Protein AF-R8NBR0-F1 (afdb_monomer)

pLDDT: mean 91.72, std 7.37, range [53.34, 98.19]

Structure (mmCIF, N/CA/C/O backbone):
data_AF-R8NBR0-F1
#
_entry.id   AF-R8NBR0-F1
#
loop_
_atom_site.group_PDB
_atom_site.id
_atom_site.type_symbol
_atom_site.label_atom_id
_atom_site.label_alt_id
_atom_site.label_comp_id
_atom_site.label_asym_id
_atom_site.label_entity_id
_atom_site.label_seq_id
_atom_site.pdbx_PDB_ins_code
_atom_site.Cartn_x
_atom_site.Cartn_y
_atom_site.Cartn_z
_atom_site.occupancy
_atom_site.B_iso_or_equiv
_atom_site.auth_seq_id
_atom_site.auth_comp_id
_atom_site.auth_asym_id
_atom_site.auth_atom_id
_atom_site.pdbx_PDB_model_num
ATOM 1 N N . MET A 1 1 ? -19.656 -7.184 17.362 1.00 84.31 1 MET A N 1
ATOM 2 C CA . MET A 1 1 ? -18.699 -6.716 16.331 1.00 84.31 1 MET A CA 1
ATOM 3 C C . MET A 1 1 ? -17.379 -7.475 16.411 1.00 84.31 1 MET A C 1
ATOM 5 O O . MET A 1 1 ? -17.021 -8.097 15.421 1.00 84.31 1 MET A O 1
ATOM 9 N N . LEU A 1 2 ? -16.693 -7.466 17.564 1.00 84.19 2 LEU A N 1
ATOM 10 C CA . LEU A 1 2 ? -15.369 -8.089 17.714 1.00 84.19 2 LEU A CA 1
ATOM 11 C C . LEU A 1 2 ? -15.344 -9.602 17.467 1.00 84.19 2 LEU A C 1
ATOM 13 O O . LEU A 1 2 ? -14.398 -10.083 16.866 1.00 84.19 2 LEU A O 1
ATOM 17 N N . GLU A 1 3 ? -16.368 -10.349 17.875 1.00 84.88 3 GLU A N 1
ATOM 18 C CA . GLU A 1 3 ? -16.443 -11.788 17.566 1.00 84.88 3 GLU A CA 1
ATOM 19 C C . GLU A 1 3 ? -16.803 -12.021 16.094 1.00 84.88 3 GLU A C 1
ATOM 21 O O . GLU A 1 3 ? -16.180 -12.819 15.400 1.00 84.88 3 GLU A O 1
ATOM 26 N N . LYS A 1 4 ? -17.763 -11.238 15.580 1.00 91.81 4 LYS A N 1
ATOM 27 C CA . LYS A 1 4 ? -18.273 -11.355 14.207 1.00 91.81 4 LYS A CA 1
ATOM 28 C C . LYS A 1 4 ? -17.177 -11.174 13.150 1.00 91.81 4 LYS A C 1
ATOM 30 O O . LYS A 1 4 ? -17.267 -11.801 12.097 1.00 91.81 4 LYS A O 1
ATOM 35 N N . GLN A 1 5 ? -16.138 -10.374 13.408 1.00 93.44 5 GLN A N 1
ATOM 36 C CA . GLN A 1 5 ? -15.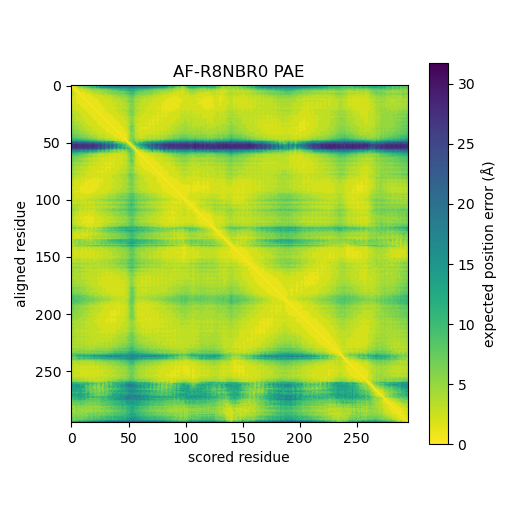026 -10.175 12.460 1.00 93.44 5 GLN A CA 1
ATOM 37 C C . GLN A 1 5 ? -14.254 -11.459 12.143 1.00 93.44 5 GLN A C 1
ATOM 39 O O . GLN A 1 5 ? -13.717 -11.572 11.049 1.00 93.44 5 GLN A O 1
ATOM 44 N N . ASN A 1 6 ? -14.257 -12.425 13.065 1.00 94.00 6 ASN A N 1
ATOM 45 C CA . ASN A 1 6 ? -13.559 -13.700 12.920 1.00 94.00 6 ASN A CA 1
ATOM 46 C C . ASN A 1 6 ? -14.493 -14.841 12.480 1.00 94.00 6 ASN A C 1
ATOM 48 O O . ASN A 1 6 ? -14.083 -15.997 12.484 1.00 94.00 6 ASN A O 1
ATOM 52 N N . SER A 1 7 ? -15.749 -14.540 12.129 1.00 95.25 7 SER A N 1
ATOM 53 C CA . SER A 1 7 ? -16.644 -15.538 11.532 1.00 95.25 7 SER A CA 1
ATOM 54 C C . SER A 1 7 ? -16.138 -15.968 10.155 1.00 95.25 7 SER A C 1
ATOM 56 O O . SER A 1 7 ? -15.556 -15.163 9.426 1.00 95.25 7 SER A O 1
ATOM 58 N N . GLU A 1 8 ? -16.399 -17.221 9.784 1.00 94.75 8 GLU A N 1
ATOM 59 C CA . GLU A 1 8 ? -15.950 -17.801 8.513 1.00 94.75 8 GLU A CA 1
ATOM 60 C C . GLU A 1 8 ? -16.384 -16.961 7.299 1.00 94.75 8 GLU A C 1
ATOM 62 O O . GLU A 1 8 ? -15.561 -16.673 6.430 1.00 94.75 8 GLU A O 1
ATOM 67 N N . GLU A 1 9 ? -17.630 -16.472 7.296 1.00 95.31 9 GLU A N 1
ATOM 68 C CA . GLU A 1 9 ? -18.168 -15.590 6.249 1.00 95.31 9 GLU A CA 1
ATOM 69 C C . GLU A 1 9 ? -17.332 -14.308 6.096 1.00 95.31 9 GLU A C 1
ATOM 71 O O . GLU A 1 9 ? -16.986 -13.892 4.990 1.00 95.31 9 GLU A O 1
ATOM 76 N N . ASN A 1 10 ? -16.954 -13.671 7.206 1.00 96.00 10 ASN A N 1
ATOM 77 C CA . ASN A 1 10 ? -16.183 -12.432 7.158 1.00 96.00 10 ASN A CA 1
ATOM 78 C C . ASN A 1 10 ? -14.711 -12.668 6.802 1.00 96.00 10 ASN A C 1
ATOM 80 O O . ASN A 1 10 ? -14.124 -11.859 6.081 1.00 96.00 10 ASN A O 1
ATOM 84 N N . ILE A 1 11 ? -14.126 -13.787 7.231 1.00 95.88 11 ILE A N 1
ATOM 85 C CA . ILE A 1 11 ? -12.783 -14.192 6.800 1.00 95.88 11 ILE A CA 1
ATOM 86 C C . ILE A 1 11 ? -12.772 -14.515 5.297 1.00 95.88 11 ILE A C 1
ATOM 88 O O . ILE A 1 11 ? -11.823 -14.160 4.597 1.00 95.88 11 ILE A O 1
ATOM 92 N N . GLU A 1 12 ? -13.833 -15.121 4.755 1.00 97.06 12 GLU A N 1
ATOM 93 C CA . GLU A 1 12 ? -14.010 -15.311 3.310 1.00 97.06 12 GLU A CA 1
ATOM 94 C C . GLU A 1 12 ? -14.011 -13.977 2.547 1.00 97.06 12 GLU A C 1
ATOM 96 O O . GLU A 1 12 ? -13.271 -13.825 1.570 1.00 97.06 12 GLU A O 1
ATOM 101 N N . LEU A 1 13 ? -14.751 -12.975 3.033 1.00 97.75 13 LEU A N 1
ATOM 102 C CA . LEU A 1 13 ? -14.741 -11.631 2.448 1.00 97.75 13 LEU A CA 1
ATOM 103 C C . LEU A 1 13 ? -13.340 -11.002 2.485 1.00 97.75 13 LEU A C 1
ATOM 105 O O . LEU A 1 13 ? -12.894 -10.426 1.491 1.00 97.75 13 LEU A O 1
ATOM 109 N N . LEU A 1 14 ? -12.607 -11.138 3.592 1.00 96.12 14 LEU A N 1
ATOM 110 C CA . LEU A 1 14 ? -11.251 -10.598 3.709 1.00 96.12 14 LEU A CA 1
ATOM 111 C C . LEU A 1 14 ? -10.257 -11.284 2.759 1.00 96.12 14 LEU A C 1
ATOM 113 O O . LEU A 1 14 ? -9.436 -10.596 2.141 1.00 96.12 14 LEU A O 1
ATOM 117 N N . ARG A 1 15 ? -10.355 -12.608 2.578 1.00 96.50 15 ARG A N 1
ATOM 118 C CA . ARG A 1 15 ? -9.563 -13.356 1.584 1.00 96.50 15 ARG A CA 1
ATOM 119 C C . ARG A 1 15 ? -9.843 -12.853 0.169 1.00 96.50 15 ARG A C 1
ATOM 121 O O . ARG A 1 15 ? -8.910 -12.485 -0.551 1.00 96.50 15 ARG A O 1
ATOM 128 N N . ALA A 1 16 ? -11.120 -12.750 -0.202 1.00 97.88 16 ALA A N 1
ATOM 129 C CA . ALA A 1 16 ? -11.551 -12.262 -1.511 1.00 97.88 16 ALA A CA 1
ATOM 130 C C . ALA A 1 16 ? -11.099 -10.810 -1.775 1.00 97.88 16 ALA A C 1
ATOM 132 O O . ALA A 1 16 ? -10.570 -10.494 -2.846 1.00 97.88 16 ALA A O 1
ATOM 133 N N . MET A 1 17 ? -11.223 -9.935 -0.771 1.00 95.94 17 MET A N 1
ATOM 134 C CA . MET A 1 17 ? -10.725 -8.557 -0.810 1.00 95.94 17 MET A CA 1
ATOM 135 C C . MET A 1 17 ? -9.211 -8.521 -1.057 1.00 95.94 17 MET A C 1
ATOM 137 O O . MET A 1 17 ? -8.740 -7.813 -1.954 1.00 95.94 17 MET A O 1
ATOM 141 N N . ARG A 1 18 ? -8.427 -9.276 -0.274 1.00 93.75 18 ARG A N 1
ATOM 142 C CA . ARG A 1 18 ? -6.964 -9.313 -0.408 1.00 93.75 18 ARG A CA 1
ATOM 143 C C . ARG A 1 18 ? -6.535 -9.858 -1.761 1.00 93.75 18 ARG A C 1
ATOM 145 O O . ARG A 1 18 ? -5.606 -9.307 -2.346 1.00 93.75 18 ARG A O 1
ATOM 152 N N . TYR A 1 19 ? -7.214 -10.876 -2.287 1.00 95.50 19 TYR A N 1
ATOM 153 C CA . TYR A 1 19 ? -6.963 -11.364 -3.640 1.00 95.50 19 TYR A CA 1
ATOM 154 C C . TYR A 1 19 ? -7.135 -10.253 -4.683 1.00 95.50 19 TYR A C 1
ATOM 156 O O . TYR A 1 19 ? -6.227 -10.031 -5.487 1.00 95.50 19 TYR A O 1
ATOM 164 N N . CYS A 1 20 ? -8.249 -9.514 -4.638 1.00 95.62 20 CYS A N 1
ATOM 165 C CA . CYS A 1 20 ? -8.521 -8.433 -5.588 1.00 95.62 20 CYS A CA 1
ATOM 166 C C . CYS A 1 20 ? -7.438 -7.344 -5.540 1.00 95.62 20 CYS A C 1
ATOM 168 O O . CYS A 1 20 ? -6.875 -6.990 -6.577 1.00 95.62 20 CYS A O 1
ATOM 170 N N . TYR A 1 21 ? -7.067 -6.877 -4.342 1.00 93.12 21 TYR A N 1
ATOM 171 C CA . TYR A 1 21 ? -5.989 -5.894 -4.191 1.00 93.12 21 TYR A CA 1
ATOM 172 C C . TYR A 1 21 ? -4.603 -6.447 -4.564 1.00 93.12 21 TYR A C 1
ATOM 174 O O . TYR A 1 21 ? -3.748 -5.709 -5.050 1.00 93.12 21 TYR A O 1
ATOM 182 N N . ASN A 1 22 ? -4.339 -7.739 -4.361 1.00 91.44 22 ASN A N 1
ATOM 183 C CA . ASN A 1 22 ? -3.086 -8.358 -4.798 1.00 91.44 22 ASN A CA 1
ATOM 184 C C . ASN A 1 22 ? -3.013 -8.456 -6.323 1.00 91.44 22 ASN A C 1
ATOM 186 O O . ASN A 1 22 ? -1.965 -8.180 -6.903 1.00 91.44 22 ASN A O 1
ATOM 190 N N . LYS A 1 23 ? -4.126 -8.782 -6.988 1.00 94.19 23 LYS A N 1
ATOM 191 C CA . LYS A 1 23 ? -4.206 -8.779 -8.451 1.00 94.19 23 LYS A CA 1
ATOM 192 C C . LYS A 1 23 ? -3.991 -7.389 -9.032 1.00 94.19 23 LYS A C 1
ATOM 194 O O . LYS A 1 23 ? -3.178 -7.259 -9.943 1.00 94.19 23 LYS A O 1
ATOM 199 N N . SER A 1 24 ? -4.627 -6.357 -8.483 1.00 93.62 24 SER A N 1
ATOM 200 C CA . SER A 1 24 ? -4.390 -4.985 -8.940 1.00 93.62 24 SER A CA 1
ATOM 201 C C . SER A 1 24 ? -2.932 -4.553 -8.724 1.00 93.62 24 SER A C 1
ATOM 203 O O . SER A 1 24 ? -2.337 -3.979 -9.633 1.00 93.62 24 SER A O 1
ATOM 205 N N . LYS A 1 25 ? -2.299 -4.924 -7.598 1.00 92.12 25 LYS A N 1
ATOM 206 C CA . LYS A 1 25 ? -0.856 -4.696 -7.363 1.00 92.12 25 LYS A CA 1
ATOM 207 C C . LYS A 1 25 ? 0.053 -5.355 -8.403 1.00 92.12 25 LYS A C 1
ATOM 209 O O . LYS A 1 25 ? 1.093 -4.786 -8.712 1.00 92.12 25 LYS A O 1
ATOM 214 N N . ILE A 1 26 ? -0.312 -6.518 -8.951 1.00 92.50 26 ILE A N 1
ATOM 215 C CA . ILE A 1 26 ? 0.468 -7.168 -10.018 1.00 92.50 26 ILE A CA 1
ATOM 216 C C . ILE A 1 26 ? 0.417 -6.337 -11.304 1.00 92.50 26 ILE A C 1
ATOM 218 O O . ILE A 1 26 ? 1.466 -6.061 -11.879 1.00 92.50 26 ILE A O 1
ATOM 222 N N . PHE A 1 27 ? -0.772 -5.902 -11.736 1.00 93.38 27 PHE A N 1
ATOM 223 C CA . PHE A 1 27 ? -0.907 -5.030 -12.912 1.00 93.38 27 PHE A CA 1
ATOM 224 C C . PHE A 1 27 ? -0.136 -3.720 -12.727 1.00 93.38 27 PHE A C 1
ATOM 226 O O . PHE A 1 27 ? 0.641 -3.338 -13.601 1.00 93.38 27 PHE A O 1
ATOM 233 N N . TYR A 1 28 ? -0.262 -3.114 -11.545 1.00 93.06 28 TYR A N 1
ATOM 234 C CA . TYR A 1 28 ? 0.501 -1.936 -11.154 1.00 93.06 28 TYR A CA 1
ATOM 235 C C . TYR A 1 28 ? 2.012 -2.161 -11.235 1.00 93.06 28 TYR A C 1
ATOM 237 O O . TYR A 1 28 ? 2.725 -1.350 -11.822 1.00 93.06 28 TYR A O 1
ATOM 245 N N . ALA A 1 29 ? 2.510 -3.270 -10.681 1.00 92.38 29 ALA A N 1
ATOM 246 C CA . ALA A 1 29 ? 3.930 -3.593 -10.712 1.00 92.38 29 ALA A CA 1
ATOM 247 C C . ALA A 1 29 ? 4.430 -3.737 -12.155 1.00 92.38 29 ALA A C 1
ATOM 249 O O . ALA A 1 29 ? 5.417 -3.106 -12.510 1.00 92.38 29 ALA A O 1
ATOM 250 N N . VAL A 1 30 ? 3.710 -4.477 -13.007 1.00 93.44 30 VAL A N 1
ATOM 251 C CA . VAL A 1 30 ? 4.043 -4.619 -14.435 1.00 93.44 30 VAL A CA 1
ATOM 252 C C . VAL A 1 30 ? 4.077 -3.256 -15.128 1.00 93.44 30 VAL A C 1
ATOM 254 O O . VAL A 1 30 ? 5.052 -2.940 -15.813 1.00 93.44 30 VAL A O 1
ATOM 257 N N . ARG A 1 31 ? 3.046 -2.427 -14.917 1.00 94.81 31 ARG A N 1
ATOM 258 C CA . ARG A 1 31 ? 2.947 -1.099 -15.528 1.00 94.81 31 ARG A CA 1
ATOM 259 C C . ARG A 1 31 ? 4.127 -0.212 -15.133 1.00 94.81 31 ARG A C 1
ATOM 261 O O . ARG A 1 31 ? 4.792 0.352 -15.998 1.00 94.81 31 ARG A O 1
ATOM 268 N N . ILE A 1 32 ? 4.410 -0.108 -13.837 1.00 94.00 32 ILE A N 1
ATOM 269 C CA . ILE A 1 32 ? 5.487 0.743 -13.327 1.00 94.00 32 ILE A CA 1
ATOM 270 C C . ILE A 1 32 ? 6.866 0.204 -13.715 1.00 94.00 32 ILE A C 1
ATOM 272 O O . ILE A 1 32 ? 7.722 0.991 -14.117 1.00 94.00 32 ILE A O 1
ATOM 276 N N . SER A 1 33 ? 7.087 -1.112 -13.665 1.00 94.56 33 SER A N 1
ATOM 277 C CA . SER A 1 33 ? 8.357 -1.719 -14.075 1.00 94.56 33 SER A CA 1
ATOM 278 C C . SER A 1 33 ? 8.694 -1.390 -15.527 1.00 94.56 33 SER A C 1
ATOM 280 O O . SER A 1 33 ? 9.800 -0.933 -15.798 1.00 94.56 33 SER A O 1
ATOM 282 N N . ILE A 1 34 ? 7.749 -1.536 -16.458 1.00 96.00 34 ILE A N 1
ATOM 283 C CA . ILE A 1 34 ? 8.003 -1.220 -17.870 1.00 96.00 34 ILE A CA 1
ATOM 284 C C . ILE A 1 34 ? 8.186 0.296 -18.072 1.00 96.00 34 ILE A C 1
ATOM 286 O O . ILE A 1 34 ? 9.114 0.700 -18.774 1.00 96.00 34 ILE A O 1
ATOM 290 N N . SER A 1 35 ? 7.395 1.142 -17.394 1.00 95.50 35 SER A N 1
ATOM 291 C CA . SER A 1 35 ? 7.574 2.607 -17.426 1.00 95.50 35 SER A CA 1
ATOM 292 C C . SER A 1 35 ? 8.955 3.064 -16.937 1.00 95.50 35 SER A C 1
ATOM 294 O O . SER A 1 35 ? 9.425 4.113 -17.368 1.00 95.50 35 SER A O 1
ATOM 296 N N . ILE A 1 36 ? 9.602 2.308 -16.044 1.00 95.50 36 ILE A N 1
ATOM 297 C CA . ILE A 1 36 ? 10.962 2.582 -15.557 1.00 95.50 36 ILE A CA 1
ATOM 298 C C . ILE A 1 36 ? 12.022 2.008 -16.509 1.00 95.50 36 ILE A C 1
ATOM 300 O O . ILE A 1 36 ? 13.035 2.656 -16.763 1.00 95.50 36 ILE A O 1
ATOM 304 N N . LEU A 1 37 ? 11.798 0.812 -17.061 1.00 96.06 37 LEU A N 1
ATOM 305 C CA . LEU A 1 37 ? 12.762 0.151 -17.945 1.00 96.06 37 LEU A CA 1
ATOM 306 C C . LEU A 1 37 ? 12.983 0.913 -19.257 1.00 96.06 37 LEU A C 1
ATOM 308 O O . LEU A 1 37 ? 14.122 1.006 -19.705 1.00 96.06 37 LEU A O 1
ATOM 312 N N . ILE A 1 38 ? 11.935 1.490 -19.853 1.00 95.06 38 ILE A N 1
ATOM 313 C CA . ILE A 1 38 ? 12.033 2.234 -21.124 1.00 95.06 38 ILE A CA 1
ATOM 314 C C . ILE A 1 38 ? 13.085 3.360 -21.071 1.00 95.06 38 ILE A C 1
ATOM 316 O O . ILE A 1 38 ? 14.006 3.339 -21.893 1.00 95.06 38 ILE A O 1
ATOM 320 N N . PRO A 1 39 ? 13.018 4.328 -20.133 1.00 94.50 39 PRO A N 1
ATOM 321 C CA . PRO A 1 39 ? 14.013 5.392 -20.077 1.00 94.50 39 PRO A CA 1
ATOM 322 C C . PRO A 1 39 ? 15.399 4.901 -19.647 1.00 94.50 39 PRO A C 1
ATOM 324 O O . PRO A 1 39 ? 16.392 5.436 -20.135 1.00 94.50 39 PRO A O 1
ATOM 327 N N . ILE A 1 40 ? 15.496 3.869 -18.797 1.00 94.38 40 ILE A N 1
ATOM 328 C CA . ILE A 1 40 ? 16.792 3.262 -18.446 1.00 94.38 40 ILE A CA 1
ATOM 329 C C . ILE A 1 40 ? 17.470 2.708 -19.701 1.00 94.38 40 ILE A C 1
ATOM 331 O O . ILE A 1 40 ? 18.611 3.065 -19.980 1.00 94.38 40 ILE A O 1
ATOM 335 N N . LEU A 1 41 ? 16.759 1.902 -20.496 1.00 93.62 41 LEU A N 1
ATOM 336 C CA . LEU A 1 41 ? 17.285 1.339 -21.741 1.00 93.62 41 LEU A CA 1
ATOM 337 C C . LEU A 1 41 ? 17.662 2.435 -22.745 1.00 93.62 41 LEU A C 1
ATOM 339 O O . LEU A 1 41 ? 18.721 2.347 -23.365 1.00 93.62 41 LEU A O 1
ATOM 343 N N . SER A 1 42 ? 16.847 3.490 -22.853 1.00 92.44 42 SER A N 1
ATOM 344 C CA . SER A 1 42 ? 17.139 4.643 -23.711 1.00 92.44 42 SER A CA 1
ATOM 345 C C . SER A 1 42 ? 18.463 5.324 -23.333 1.00 92.44 42 SER A C 1
ATOM 347 O O . SER A 1 42 ? 19.321 5.545 -24.192 1.00 92.44 42 SER A O 1
ATOM 349 N N . ILE A 1 43 ? 18.678 5.595 -22.038 1.00 91.62 43 ILE A N 1
ATOM 350 C CA . ILE A 1 43 ? 19.917 6.202 -21.524 1.00 91.62 43 ILE A CA 1
ATOM 351 C C . ILE A 1 43 ? 21.112 5.254 -21.706 1.00 91.62 43 ILE A C 1
ATOM 353 O O . ILE A 1 43 ? 22.171 5.684 -22.168 1.00 91.62 43 ILE A O 1
ATOM 357 N N . SER A 1 44 ? 20.958 3.967 -21.383 1.00 90.94 44 SER A N 1
ATOM 358 C CA . SER A 1 44 ? 22.026 2.968 -21.515 1.00 90.94 44 SER A CA 1
ATOM 359 C C . SER A 1 44 ? 22.496 2.811 -22.962 1.00 90.94 44 SER A C 1
ATOM 361 O O . SER A 1 44 ? 23.700 2.795 -23.215 1.00 90.94 44 SER A O 1
ATOM 363 N N . ILE A 1 45 ? 21.571 2.750 -23.924 1.00 89.00 45 ILE A N 1
ATOM 364 C CA . ILE A 1 45 ? 21.907 2.625 -25.350 1.00 89.00 45 ILE A CA 1
ATOM 365 C C . ILE A 1 45 ? 22.544 3.907 -25.883 1.00 89.00 45 ILE A C 1
ATOM 367 O O . ILE A 1 45 ? 23.493 3.833 -26.664 1.00 89.00 45 ILE A O 1
ATOM 371 N N . TYR A 1 46 ? 22.087 5.080 -25.432 1.00 86.88 46 TYR A N 1
ATOM 372 C CA . TYR A 1 46 ? 22.759 6.336 -25.762 1.00 86.88 46 TYR A CA 1
ATOM 373 C C . TYR A 1 46 ? 24.227 6.332 -25.310 1.00 86.88 46 TYR A C 1
ATOM 375 O O . TYR A 1 46 ? 25.108 6.694 -26.090 1.00 86.88 46 TYR A O 1
ATOM 383 N N . LEU A 1 47 ? 24.500 5.897 -24.076 1.00 87.44 47 LEU A N 1
ATOM 384 C CA . LEU A 1 47 ? 25.862 5.825 -23.545 1.00 87.44 47 LEU A CA 1
ATOM 385 C C . LEU A 1 47 ? 26.735 4.832 -24.314 1.00 87.44 47 LEU A C 1
ATOM 387 O O . LEU A 1 47 ? 27.879 5.155 -24.628 1.00 87.44 47 LEU A O 1
ATOM 391 N N . PHE A 1 48 ? 26.192 3.662 -24.657 1.00 86.81 48 PHE A N 1
ATOM 392 C CA . PHE A 1 48 ? 26.913 2.637 -25.413 1.00 86.81 48 PHE A CA 1
ATOM 393 C C . PHE A 1 48 ? 27.278 3.105 -26.832 1.00 86.81 48 PHE A C 1
ATOM 395 O O . PHE A 1 48 ? 28.397 2.893 -27.294 1.00 86.81 48 PHE A O 1
ATOM 402 N N . ASN A 1 49 ? 26.369 3.814 -27.506 1.00 84.12 49 ASN A N 1
ATOM 403 C CA . ASN A 1 49 ? 26.576 4.261 -28.885 1.00 84.12 49 ASN A CA 1
ATOM 404 C C . ASN A 1 49 ? 27.384 5.560 -29.012 1.00 84.12 49 ASN A C 1
ATOM 406 O O . ASN A 1 49 ? 27.744 5.923 -30.128 1.00 84.12 49 ASN A O 1
ATOM 410 N N . ARG A 1 50 ? 27.696 6.265 -27.915 1.00 76.69 50 ARG A N 1
ATOM 411 C CA . ARG A 1 50 ? 28.392 7.567 -27.961 1.00 76.69 50 ARG A CA 1
ATOM 412 C C . ARG A 1 50 ? 29.754 7.509 -28.671 1.00 76.69 50 ARG A C 1
ATOM 414 O O . ARG A 1 50 ? 30.175 8.509 -29.240 1.00 76.69 50 ARG A O 1
ATOM 421 N N . GLY A 1 51 ? 30.433 6.359 -28.641 1.00 68.06 51 GLY A N 1
ATOM 422 C CA . GLY A 1 51 ? 31.714 6.139 -29.327 1.00 68.06 51 GLY A CA 1
ATOM 423 C C . GLY A 1 51 ? 31.600 5.611 -30.762 1.00 68.06 51 GLY A C 1
ATOM 424 O O . GLY A 1 51 ? 32.611 5.508 -31.450 1.00 68.06 51 GLY A O 1
ATOM 425 N N . SER A 1 52 ? 30.397 5.262 -31.223 1.00 67.44 52 SER A N 1
ATOM 426 C CA . SER A 1 52 ? 30.176 4.770 -32.584 1.00 67.44 52 SER A CA 1
ATOM 427 C C . SER A 1 52 ? 29.881 5.947 -33.512 1.00 67.44 52 SER A C 1
ATOM 429 O O . SER A 1 52 ? 28.945 6.704 -33.283 1.00 67.44 52 SER A O 1
ATOM 431 N N . THR A 1 53 ? 30.651 6.089 -34.590 1.00 53.34 53 THR A N 1
ATOM 432 C CA . THR A 1 53 ? 30.537 7.173 -35.590 1.00 53.34 53 THR A CA 1
ATOM 433 C C . THR A 1 53 ? 29.234 7.155 -36.402 1.00 53.34 53 THR A C 1
ATOM 435 O O . THR A 1 53 ? 29.004 8.039 -37.225 1.00 53.34 53 THR A O 1
ATOM 438 N N . GLY A 1 54 ? 28.361 6.172 -36.175 1.00 54.50 54 GLY A N 1
ATOM 439 C CA . GLY A 1 54 ? 27.037 6.112 -36.779 1.00 54.50 54 GLY A CA 1
ATOM 440 C C . GLY A 1 54 ? 26.034 6.995 -36.040 1.00 54.50 54 GLY A C 1
ATOM 441 O O . GLY A 1 54 ? 25.838 6.859 -34.832 1.00 54.50 54 GLY A O 1
ATOM 442 N N . THR A 1 55 ? 25.328 7.847 -36.784 1.00 55.19 55 THR A N 1
ATOM 443 C CA . THR A 1 55 ? 24.105 8.544 -36.362 1.00 55.19 55 THR A CA 1
ATOM 444 C C . THR A 1 55 ? 23.001 7.530 -36.053 1.00 55.19 55 THR A C 1
ATOM 446 O O . THR A 1 55 ? 22.080 7.294 -36.832 1.00 55.19 55 THR A O 1
ATOM 449 N N . SER A 1 56 ? 23.101 6.860 -34.906 1.00 62.12 56 SER A N 1
ATOM 450 C CA . SER A 1 56 ? 22.096 5.883 -34.507 1.00 62.12 56 SER A CA 1
ATOM 451 C C . SER A 1 56 ? 20.800 6.613 -34.128 1.00 62.12 56 SER A C 1
ATOM 453 O O . SER A 1 56 ? 20.718 7.301 -33.111 1.00 62.12 56 SER A O 1
ATOM 455 N N . ASN A 1 57 ? 19.756 6.445 -34.945 1.00 75.44 57 ASN A N 1
ATOM 456 C CA . ASN A 1 57 ? 18.394 6.943 -34.693 1.00 75.44 57 ASN A CA 1
ATOM 457 C C . ASN A 1 57 ? 17.692 6.218 -33.517 1.00 75.44 57 ASN A C 1
ATOM 459 O O . ASN A 1 57 ? 16.468 6.247 -33.398 1.00 75.44 57 ASN A O 1
ATOM 463 N N . THR A 1 58 ? 18.438 5.549 -32.633 1.00 79.56 58 THR A N 1
ATOM 464 C CA . THR A 1 58 ? 17.909 4.737 -31.524 1.00 79.56 58 THR A CA 1
ATOM 465 C C . THR A 1 58 ? 17.085 5.565 -30.543 1.00 79.56 58 THR A C 1
ATOM 467 O O . THR A 1 58 ? 16.039 5.109 -30.091 1.00 79.56 58 THR A O 1
ATOM 470 N N . GLY A 1 59 ? 17.490 6.811 -30.278 1.00 78.38 59 GLY A N 1
ATOM 471 C CA . GLY A 1 59 ? 16.735 7.729 -29.419 1.00 78.38 59 GLY A CA 1
ATOM 472 C C . GLY A 1 59 ? 15.305 7.987 -29.903 1.00 78.38 59 GLY A C 1
ATOM 473 O O . GLY A 1 59 ? 14.380 8.063 -29.096 1.00 78.38 59 GLY A O 1
ATOM 474 N N . VAL A 1 60 ? 15.106 8.060 -31.224 1.00 86.44 60 VAL A N 1
ATOM 475 C CA . VAL A 1 60 ? 13.776 8.255 -31.820 1.00 86.44 60 VAL A CA 1
ATOM 476 C C . VAL A 1 60 ? 12.900 7.028 -31.568 1.00 86.44 60 VAL A C 1
ATOM 478 O O . VAL A 1 60 ? 11.749 7.172 -31.161 1.00 86.44 60 VAL A O 1
ATOM 481 N N . TRP A 1 61 ? 13.451 5.819 -31.713 1.00 90.88 61 TRP A N 1
ATOM 482 C CA . TRP A 1 61 ? 12.721 4.583 -31.423 1.00 90.88 61 TRP A CA 1
ATOM 483 C C . TRP A 1 61 ? 12.271 4.498 -29.960 1.00 90.88 61 TRP A C 1
ATOM 485 O O . TRP A 1 61 ? 11.118 4.154 -29.712 1.00 90.88 61 TRP A O 1
ATOM 495 N N . PHE A 1 62 ? 13.111 4.881 -28.992 1.00 91.50 62 PHE A N 1
ATOM 496 C CA . PHE A 1 62 ? 12.704 4.912 -27.579 1.00 91.50 62 PHE A CA 1
ATOM 497 C C . PHE A 1 62 ? 11.643 5.971 -27.277 1.00 91.50 62 PHE A C 1
ATOM 499 O O . PHE A 1 62 ? 10.752 5.710 -26.471 1.00 91.50 62 PHE A O 1
ATOM 506 N N . SER A 1 63 ? 11.680 7.129 -27.944 1.00 90.94 63 SER A N 1
ATOM 507 C CA . SER A 1 63 ? 10.595 8.119 -27.865 1.00 90.94 63 SER A CA 1
ATOM 508 C C . SER A 1 63 ? 9.267 7.550 -28.365 1.00 90.94 63 SER A C 1
ATOM 510 O O . SER A 1 63 ? 8.235 7.724 -27.714 1.00 90.94 63 SER A O 1
ATOM 512 N N . VAL A 1 64 ? 9.281 6.847 -29.503 1.00 93.81 64 VAL A N 1
ATOM 513 C CA . VAL A 1 64 ? 8.088 6.202 -30.073 1.00 93.81 64 VAL A CA 1
ATOM 514 C C . VAL A 1 64 ? 7.574 5.107 -29.137 1.00 93.81 64 VAL A C 1
ATOM 516 O O . VAL A 1 64 ? 6.393 5.106 -28.794 1.00 93.81 64 VAL A O 1
ATOM 519 N N . ILE A 1 65 ? 8.459 4.231 -28.650 1.00 94.44 65 ILE A N 1
ATOM 520 C CA . ILE A 1 65 ? 8.118 3.170 -27.690 1.00 94.44 65 ILE A CA 1
ATOM 521 C C . ILE A 1 65 ? 7.537 3.769 -26.406 1.00 94.44 65 ILE A C 1
ATOM 523 O O . ILE A 1 65 ? 6.494 3.311 -25.954 1.00 94.44 65 ILE A O 1
ATOM 527 N N . GLY A 1 66 ? 8.157 4.807 -25.840 1.00 93.31 66 GLY A N 1
ATOM 528 C CA . GLY A 1 66 ? 7.667 5.486 -24.638 1.00 93.31 66 GLY A CA 1
ATOM 529 C C . GLY A 1 66 ? 6.296 6.135 -24.836 1.00 93.31 66 GLY A C 1
ATOM 530 O O . GLY A 1 66 ? 5.433 6.040 -23.962 1.00 93.31 66 GLY A O 1
ATOM 531 N N . SER A 1 67 ? 6.060 6.725 -26.010 1.00 92.19 67 SER A N 1
ATOM 532 C CA . SER A 1 67 ? 4.778 7.347 -26.368 1.00 92.19 67 SER A CA 1
ATOM 533 C C . SER A 1 67 ? 3.663 6.310 -26.540 1.00 92.19 67 SER A C 1
ATOM 535 O O . SER A 1 67 ? 2.572 6.479 -25.998 1.00 92.19 67 SER A O 1
ATOM 537 N N . ILE A 1 68 ? 3.938 5.200 -27.235 1.00 95.31 68 ILE A N 1
ATOM 538 C CA . ILE A 1 68 ? 3.005 4.069 -27.363 1.00 95.31 68 ILE A CA 1
ATOM 539 C C . ILE A 1 68 ? 2.751 3.442 -25.989 1.00 95.31 68 ILE A C 1
ATOM 541 O O . ILE A 1 68 ? 1.608 3.160 -25.626 1.00 95.31 68 ILE A O 1
ATOM 545 N N . TRP A 1 69 ? 3.808 3.265 -25.194 1.00 96.06 69 TRP A N 1
ATOM 546 C CA . TRP A 1 69 ? 3.711 2.716 -23.851 1.00 96.06 69 TRP A CA 1
ATOM 547 C C . TRP A 1 69 ? 2.828 3.567 -22.943 1.00 96.06 69 TRP A C 1
ATOM 549 O O . TRP A 1 69 ? 2.058 3.007 -22.175 1.00 96.06 69 TRP A O 1
ATOM 559 N N . LEU A 1 70 ? 2.864 4.898 -23.053 1.00 93.31 70 LEU A N 1
ATOM 560 C CA . LEU A 1 70 ? 1.975 5.776 -22.289 1.00 93.31 70 LEU A CA 1
ATOM 561 C C . LEU A 1 70 ? 0.490 5.441 -22.528 1.00 93.31 70 LEU A C 1
ATOM 563 O O . LEU A 1 70 ? -0.284 5.404 -21.570 1.00 93.31 70 LEU A O 1
ATOM 567 N N . LEU A 1 71 ? 0.101 5.125 -23.770 1.00 94.19 71 LEU A N 1
ATOM 568 C CA . LEU A 1 71 ? -1.265 4.701 -24.111 1.00 94.19 71 LEU A CA 1
ATOM 569 C C . LEU A 1 71 ? -1.593 3.303 -23.564 1.00 94.19 71 LEU A C 1
ATOM 571 O O . LEU A 1 71 ? -2.678 3.086 -23.024 1.00 94.19 71 LEU A O 1
ATOM 575 N N . ILE A 1 72 ? -0.650 2.361 -23.656 1.00 95.94 72 ILE A N 1
ATOM 576 C CA . ILE A 1 72 ? -0.811 1.003 -23.110 1.00 95.94 72 ILE A CA 1
ATOM 577 C C . ILE A 1 72 ? -0.928 1.046 -21.581 1.00 95.94 72 ILE A C 1
ATOM 579 O O . ILE A 1 72 ? -1.821 0.424 -21.007 1.00 95.94 72 ILE A O 1
ATOM 583 N N . ALA A 1 73 ? -0.067 1.818 -20.919 1.00 94.56 73 ALA A N 1
ATOM 584 C CA . ALA A 1 73 ? -0.052 2.010 -19.476 1.00 94.56 73 ALA A CA 1
ATOM 585 C C . ALA A 1 73 ? -1.394 2.556 -18.974 1.00 94.56 73 ALA A C 1
ATOM 587 O O . ALA A 1 73 ? -1.914 2.053 -17.981 1.00 94.56 73 ALA A O 1
ATOM 588 N N . TYR A 1 74 ? -1.996 3.508 -19.694 1.00 92.88 74 TYR A N 1
ATOM 589 C CA . TYR A 1 74 ? -3.339 4.005 -19.389 1.00 92.88 74 TYR A CA 1
ATOM 590 C C . TYR A 1 74 ? -4.411 2.902 -19.460 1.00 92.88 74 TYR A C 1
ATOM 592 O O . TYR A 1 74 ? -5.328 2.856 -18.639 1.00 92.88 74 TYR A O 1
ATOM 600 N N . GLN A 1 75 ? -4.296 1.967 -20.404 1.00 93.94 75 GLN A N 1
ATOM 601 C CA . GLN A 1 75 ? -5.241 0.859 -20.520 1.00 93.94 75 GLN A CA 1
ATOM 602 C C . GLN A 1 75 ? -5.043 -0.202 -19.420 1.00 93.94 75 GLN A C 1
ATOM 604 O O . GLN A 1 75 ? -6.026 -0.746 -18.914 1.00 93.94 75 GLN A O 1
ATOM 609 N N . ILE A 1 76 ? -3.798 -0.453 -18.996 1.00 94.31 76 ILE A N 1
ATOM 610 C CA . ILE A 1 76 ? -3.492 -1.315 -17.840 1.00 94.31 76 ILE A CA 1
ATOM 611 C C . ILE A 1 76 ? -4.026 -0.687 -16.543 1.00 94.31 76 ILE A C 1
ATOM 613 O O . ILE A 1 76 ? -4.625 -1.390 -15.731 1.00 94.31 76 ILE A O 1
ATOM 617 N N . GLU A 1 77 ? -3.911 0.634 -16.380 1.00 92.56 77 GLU A N 1
ATOM 618 C CA . GLU A 1 77 ? -4.462 1.366 -15.230 1.00 92.56 77 GLU A CA 1
ATOM 619 C C . GLU A 1 77 ? -5.987 1.168 -15.093 1.00 92.56 77 GLU A C 1
ATOM 621 O O . GLU A 1 77 ? -6.506 1.032 -13.985 1.00 92.56 77 GLU A O 1
ATOM 626 N N . LYS A 1 78 ? -6.727 1.039 -16.204 1.00 92.19 78 LYS A N 1
ATOM 627 C CA . LYS A 1 78 ? -8.160 0.685 -16.158 1.00 92.19 78 LYS A CA 1
ATOM 628 C C . LYS A 1 78 ? -8.406 -0.727 -15.620 1.00 92.19 78 LYS A C 1
ATOM 630 O O . LYS A 1 78 ? -9.349 -0.932 -14.856 1.00 92.19 78 LYS A O 1
ATOM 635 N N . LEU A 1 79 ? -7.568 -1.696 -15.996 1.00 93.06 79 LEU A N 1
ATOM 636 C CA . LEU A 1 79 ? -7.651 -3.064 -15.473 1.00 93.06 79 LEU A CA 1
ATOM 637 C C . LEU A 1 79 ? -7.323 -3.106 -13.973 1.00 93.06 79 LEU A C 1
ATOM 639 O O . LEU A 1 79 ? -8.005 -3.804 -13.221 1.00 93.06 79 LEU A O 1
ATOM 643 N N . GLU A 1 80 ? -6.336 -2.319 -13.528 1.00 94.06 80 GLU A N 1
ATOM 644 C CA . GLU A 1 80 ? -6.043 -2.108 -12.102 1.00 94.06 80 GLU A CA 1
ATOM 645 C C . GLU A 1 80 ? -7.286 -1.598 -11.364 1.00 94.06 80 GLU A C 1
ATOM 647 O O . GLU A 1 80 ? -7.688 -2.184 -10.354 1.00 94.06 80 GLU A O 1
ATOM 652 N N . GLY A 1 81 ? -7.920 -0.553 -11.908 1.00 93.31 81 GLY A N 1
ATOM 653 C CA . GLY A 1 81 ? -9.128 0.063 -11.361 1.00 93.31 81 GLY A CA 1
ATOM 654 C C . GLY A 1 81 ? -10.287 -0.921 -11.195 1.00 93.31 81 GLY A C 1
ATOM 655 O O . GLY A 1 81 ? -10.941 -0.919 -10.154 1.00 93.31 81 GLY A O 1
ATOM 656 N N . GLY A 1 82 ? -10.493 -1.828 -12.154 1.00 94.62 82 GLY A N 1
ATOM 657 C CA . GLY A 1 82 ? -11.543 -2.848 -12.066 1.00 94.62 82 GLY A CA 1
ATOM 658 C C . GLY A 1 82 ? -11.362 -3.813 -10.886 1.00 94.62 82 GLY A C 1
ATOM 659 O O . GLY A 1 82 ? -12.324 -4.143 -10.191 1.00 94.62 82 GLY A O 1
ATOM 660 N N . TYR A 1 83 ? -10.128 -4.245 -10.604 1.00 95.69 83 TYR A N 1
ATOM 661 C CA . TYR A 1 83 ? -9.842 -5.076 -9.426 1.00 95.69 83 TYR A CA 1
ATOM 662 C C . TYR A 1 83 ? -9.892 -4.278 -8.117 1.00 95.69 83 TYR A C 1
ATOM 664 O O . TYR A 1 83 ? -10.339 -4.815 -7.101 1.00 95.69 83 TYR A O 1
ATOM 672 N N . ILE A 1 84 ? -9.480 -3.005 -8.133 1.00 95.62 84 ILE A N 1
ATOM 673 C CA . ILE A 1 84 ? -9.633 -2.099 -6.985 1.00 95.62 84 ILE A CA 1
ATOM 674 C C . ILE A 1 84 ? -11.112 -1.941 -6.625 1.00 95.62 84 ILE A C 1
ATOM 676 O O . ILE A 1 84 ? -11.462 -2.078 -5.456 1.00 95.62 84 ILE A O 1
ATOM 680 N N . GLU A 1 85 ? -11.987 -1.720 -7.607 1.00 96.06 85 GLU A N 1
ATOM 681 C CA . GLU A 1 85 ? -13.427 -1.574 -7.380 1.00 96.06 85 GLU A CA 1
ATOM 682 C C . GLU A 1 85 ? -14.041 -2.845 -6.775 1.00 96.06 85 GLU A C 1
ATOM 684 O O . GLU A 1 85 ? -14.776 -2.767 -5.788 1.00 96.06 85 GLU A O 1
ATOM 689 N N . LYS A 1 86 ? -13.698 -4.029 -7.304 1.00 97.00 86 LYS A N 1
ATOM 690 C CA . LYS A 1 86 ? -14.136 -5.312 -6.726 1.00 97.00 86 LYS A CA 1
ATOM 691 C C . LYS A 1 86 ? -13.679 -5.456 -5.273 1.00 97.00 86 LYS A C 1
ATOM 693 O O . LYS A 1 86 ? -14.498 -5.748 -4.402 1.00 97.00 86 LYS A O 1
ATOM 698 N N . GLY A 1 87 ? -12.400 -5.185 -4.999 1.00 96.69 87 GLY A N 1
ATOM 699 C CA . GLY A 1 87 ? -11.846 -5.201 -3.643 1.00 96.69 87 GLY A CA 1
ATOM 700 C C . GLY A 1 87 ? -12.562 -4.226 -2.705 1.00 96.69 87 GLY A C 1
ATOM 701 O O . GLY A 1 87 ? -12.927 -4.603 -1.593 1.00 96.69 87 GLY A O 1
ATOM 702 N N . ALA A 1 88 ? -12.846 -3.010 -3.175 1.00 96.75 88 ALA A N 1
ATOM 703 C CA . ALA A 1 88 ? -13.566 -1.982 -2.432 1.00 96.75 88 ALA A CA 1
ATOM 704 C C . ALA A 1 88 ? -14.993 -2.413 -2.064 1.00 96.75 88 ALA A C 1
ATOM 706 O O . ALA A 1 88 ? -15.413 -2.201 -0.928 1.00 96.75 88 ALA A O 1
ATOM 707 N N . LYS A 1 89 ? -15.732 -3.038 -2.991 1.00 97.94 89 LYS A N 1
ATOM 708 C CA . LYS A 1 89 ? -17.100 -3.535 -2.749 1.00 97.94 89 LYS A CA 1
ATOM 709 C C . LYS A 1 89 ? -17.134 -4.714 -1.780 1.00 97.94 89 LYS A C 1
ATOM 711 O O . LYS A 1 89 ? -18.009 -4.773 -0.921 1.00 97.94 89 LYS A O 1
ATOM 716 N N . ILE A 1 90 ? -16.178 -5.636 -1.881 1.00 97.88 90 ILE A N 1
ATOM 717 C CA . ILE A 1 90 ? -16.064 -6.762 -0.940 1.00 97.88 90 ILE A CA 1
ATOM 718 C C . ILE A 1 90 ? -15.726 -6.244 0.461 1.00 97.88 90 ILE A C 1
ATOM 720 O O . ILE A 1 90 ? -16.346 -6.652 1.441 1.00 97.88 90 ILE A O 1
ATOM 724 N N . GLN A 1 91 ? -14.791 -5.297 0.555 1.00 96.50 91 GLN A N 1
ATOM 725 C CA . GLN A 1 91 ? -14.449 -4.651 1.818 1.00 96.50 91 GLN A CA 1
ATOM 726 C C . GLN A 1 91 ? -15.630 -3.863 2.398 1.00 96.50 91 GLN A C 1
ATOM 728 O O . GLN A 1 91 ? -15.818 -3.822 3.610 1.00 96.50 91 GLN A O 1
ATOM 733 N N . GLU A 1 92 ? -16.445 -3.243 1.546 1.00 97.56 92 GLU A N 1
ATOM 734 C CA . GLU A 1 92 ? -17.695 -2.617 1.966 1.00 97.56 92 GLU A CA 1
ATOM 735 C C . GLU A 1 92 ? -18.645 -3.637 2.580 1.00 97.56 92 GLU A C 1
ATOM 737 O O . GLU A 1 92 ? -19.136 -3.399 3.678 1.00 97.56 92 GLU A O 1
ATOM 742 N N . LYS A 1 93 ? -18.826 -4.798 1.942 1.00 97.44 93 LYS A N 1
ATOM 743 C CA . LYS A 1 93 ? -19.678 -5.876 2.457 1.00 97.44 93 LYS A CA 1
ATOM 744 C C . LYS A 1 93 ? -19.205 -6.363 3.831 1.00 97.44 93 LYS A C 1
ATOM 746 O O . LYS A 1 93 ? -20.020 -6.487 4.740 1.00 97.44 93 LYS A O 1
ATOM 751 N N . PHE A 1 94 ? -17.897 -6.562 3.999 1.00 97.12 94 PHE A N 1
ATOM 752 C CA . PHE A 1 94 ? -17.294 -6.921 5.288 1.00 97.12 94 PHE A CA 1
ATOM 753 C C . PHE A 1 94 ? -17.595 -5.872 6.368 1.00 97.12 94 PHE A C 1
ATOM 755 O O . PHE A 1 94 ? -18.153 -6.201 7.414 1.00 97.12 94 PHE A O 1
ATOM 762 N N . ASP A 1 95 ? -17.285 -4.602 6.101 1.00 96.56 95 ASP A N 1
ATOM 763 C CA . ASP A 1 95 ? -17.504 -3.511 7.051 1.00 96.56 95 ASP A CA 1
ATOM 764 C C . ASP A 1 95 ? -18.979 -3.405 7.460 1.00 96.56 95 ASP A C 1
ATOM 766 O O . ASP A 1 95 ? -19.288 -3.376 8.650 1.00 96.56 95 ASP A O 1
ATOM 770 N N . ILE A 1 96 ? -19.910 -3.381 6.500 1.00 95.38 96 ILE A N 1
ATOM 771 C CA . ILE A 1 96 ? -21.332 -3.200 6.818 1.00 95.38 96 ILE A CA 1
ATOM 772 C C . ILE A 1 96 ? -21.908 -4.384 7.603 1.00 95.38 96 ILE A C 1
ATOM 774 O O . ILE A 1 96 ? -22.729 -4.179 8.501 1.00 95.38 96 ILE A O 1
ATOM 778 N N . ASN A 1 97 ? -21.421 -5.602 7.337 1.00 95.06 97 ASN A N 1
ATOM 779 C CA . ASN A 1 97 ? -21.790 -6.801 8.081 1.00 95.06 97 ASN A CA 1
ATOM 780 C C . ASN A 1 97 ? -21.368 -6.683 9.552 1.00 95.06 97 ASN A C 1
ATOM 782 O O . ASN A 1 97 ? -22.094 -7.142 10.439 1.00 95.06 97 ASN A O 1
ATOM 786 N N . LEU A 1 98 ? -20.220 -6.062 9.831 1.00 95.69 98 LEU A N 1
ATOM 787 C CA . LEU A 1 98 ? -19.731 -5.819 11.190 1.00 95.69 98 LEU A CA 1
ATOM 788 C C . LEU A 1 98 ? -20.418 -4.647 11.880 1.00 95.69 98 LEU A C 1
ATOM 790 O O . LEU A 1 98 ? -20.711 -4.724 13.075 1.00 95.69 98 LEU A O 1
ATOM 794 N N . PHE A 1 99 ? -20.654 -3.578 11.129 1.00 96.00 99 PHE A N 1
ATOM 795 C CA . PHE A 1 99 ? -21.168 -2.308 11.626 1.00 96.00 99 PHE A CA 1
ATOM 796 C C . PHE A 1 99 ? -22.690 -2.271 11.740 1.00 96.00 99 PHE A C 1
ATOM 798 O O . PHE A 1 99 ? -23.223 -1.308 12.281 1.00 96.00 99 PHE A O 1
ATOM 805 N N . ASN A 1 100 ? -23.385 -3.302 11.250 1.00 95.12 100 ASN A N 1
ATOM 806 C CA . ASN A 1 100 ? -24.845 -3.378 11.235 1.00 95.12 100 ASN A CA 1
ATOM 807 C C . ASN A 1 100 ? -25.493 -2.132 10.598 1.00 95.12 100 ASN A C 1
ATOM 809 O O . ASN A 1 100 ? -26.466 -1.579 11.107 1.00 95.12 100 ASN A O 1
ATOM 813 N N . ILE A 1 101 ? -24.910 -1.666 9.491 1.00 95.94 101 ILE A N 1
ATOM 814 C CA . ILE A 1 101 ? -25.416 -0.545 8.691 1.00 95.94 101 ILE A CA 1
ATOM 815 C C . ILE A 1 101 ? -25.852 -1.054 7.318 1.00 95.94 101 ILE A C 1
ATOM 817 O O . ILE A 1 101 ? -25.344 -2.053 6.816 1.00 95.94 101 ILE A O 1
ATOM 821 N N . ARG A 1 102 ? -26.807 -0.367 6.689 1.00 96.31 102 ARG A N 1
ATOM 822 C CA . ARG A 1 102 ? -27.340 -0.785 5.386 1.00 96.31 102 ARG A CA 1
ATOM 823 C C . ARG A 1 102 ? -26.314 -0.631 4.259 1.00 96.31 102 ARG A C 1
ATOM 825 O O . ARG A 1 102 ? -25.500 0.298 4.261 1.00 96.31 102 ARG A O 1
ATOM 832 N N . TRP A 1 103 ? -26.418 -1.499 3.257 1.00 97.44 103 TRP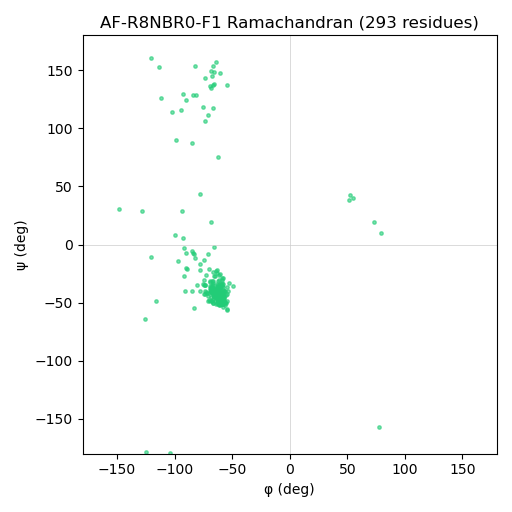 A N 1
ATOM 833 C CA . TRP A 1 103 ? -25.737 -1.327 1.976 1.00 97.44 103 TRP A CA 1
ATOM 834 C C . TRP A 1 103 ? -26.341 -0.149 1.199 1.00 97.44 103 TRP A C 1
ATOM 836 O O . TRP A 1 103 ? -27.563 -0.005 1.137 1.00 97.44 103 TRP A O 1
ATOM 846 N N . ASN A 1 104 ? -25.498 0.691 0.594 1.00 97.25 104 ASN A N 1
ATOM 847 C CA . ASN A 1 104 ? -25.942 1.826 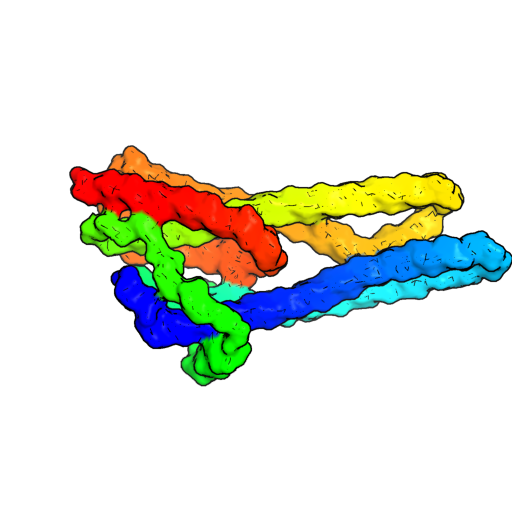-0.213 1.00 97.25 104 ASN A CA 1
ATOM 848 C C . ASN A 1 104 ? -25.901 1.473 -1.711 1.00 97.25 104 ASN A C 1
ATOM 850 O O . ASN A 1 104 ? -24.895 1.696 -2.378 1.00 97.25 104 ASN A O 1
ATOM 854 N N . ASN A 1 105 ? -27.007 0.943 -2.247 1.00 96.00 105 ASN A N 1
ATOM 855 C CA . ASN A 1 105 ? -27.105 0.555 -3.664 1.00 96.00 105 ASN A CA 1
ATOM 856 C C . ASN A 1 105 ? -26.919 1.733 -4.634 1.00 96.00 105 ASN A C 1
ATOM 858 O O . ASN A 1 105 ? -26.432 1.529 -5.739 1.00 96.00 105 ASN A O 1
ATOM 862 N N . VAL A 1 106 ? -27.296 2.952 -4.234 1.00 96.31 106 VAL A N 1
ATOM 863 C CA . VAL A 1 106 ? -27.212 4.137 -5.105 1.00 96.31 106 VAL A CA 1
ATOM 864 C C . VAL A 1 106 ? -25.757 4.559 -5.301 1.00 96.31 106 VAL A C 1
ATOM 866 O O . VAL A 1 106 ? -25.355 4.900 -6.408 1.00 96.31 106 VAL A O 1
ATOM 869 N N . LEU A 1 107 ? -24.962 4.520 -4.230 1.00 96.56 107 LEU A N 1
ATOM 870 C CA . LEU A 1 107 ? -23.573 4.977 -4.242 1.00 96.56 107 LEU A CA 1
ATOM 871 C C . LEU A 1 107 ? -22.579 3.862 -4.592 1.00 96.56 107 LEU A C 1
ATOM 873 O O . LEU A 1 107 ? -21.608 4.104 -5.304 1.00 96.56 107 LEU A O 1
ATOM 877 N N . VAL A 1 108 ? -22.804 2.649 -4.082 1.00 95.88 108 VAL A N 1
ATOM 878 C CA . VAL A 1 108 ? -21.892 1.506 -4.249 1.00 95.88 108 VAL A CA 1
ATOM 879 C C . VAL A 1 108 ? -22.256 0.665 -5.479 1.00 95.88 108 VAL A C 1
ATOM 881 O O . VAL A 1 108 ? -21.390 0.022 -6.076 1.00 95.88 108 VAL A O 1
ATOM 884 N N . GLY A 1 109 ? -23.527 0.675 -5.885 1.00 96.19 109 GLY A N 1
ATOM 885 C CA . GLY A 1 109 ? -24.064 -0.227 -6.900 1.00 96.19 109 GLY A CA 1
ATOM 886 C C . GLY A 1 109 ? -24.321 -1.633 -6.356 1.00 96.19 109 GLY A C 1
ATOM 887 O O . GLY A 1 109 ? -24.490 -1.844 -5.152 1.00 96.19 109 GLY A O 1
ATOM 888 N N . ASN A 1 110 ? -24.346 -2.608 -7.265 1.00 95.38 110 ASN A N 1
ATOM 889 C CA . ASN A 1 110 ? -24.596 -4.008 -6.928 1.00 95.38 110 ASN A CA 1
ATOM 890 C C . ASN A 1 110 ? -23.448 -4.612 -6.110 1.00 95.38 110 ASN A C 1
ATOM 892 O O . ASN A 1 110 ? -22.271 -4.308 -6.334 1.00 95.38 110 ASN A O 1
ATOM 896 N N . GLN A 1 111 ? -23.800 -5.508 -5.188 1.00 96.69 111 GLN A N 1
ATOM 897 C CA . GLN A 1 111 ? -22.828 -6.324 -4.463 1.00 96.69 111 GLN A CA 1
ATOM 898 C C . GLN A 1 111 ? -22.118 -7.303 -5.407 1.00 96.69 111 GLN A C 1
ATOM 900 O O . GLN A 1 111 ? -22.672 -7.710 -6.427 1.00 96.69 111 GLN A O 1
ATOM 905 N N . ILE A 1 112 ? -20.895 -7.699 -5.042 1.00 97.06 112 ILE A N 1
ATOM 906 C CA . ILE A 1 112 ? -20.198 -8.800 -5.716 1.00 97.06 112 ILE A CA 1
ATOM 907 C C . ILE A 1 112 ? -20.945 -10.106 -5.427 1.00 97.06 112 ILE A C 1
ATOM 909 O O . ILE A 1 112 ? -21.386 -10.327 -4.292 1.00 97.06 112 ILE A O 1
ATOM 913 N N . SER A 1 113 ? -21.103 -10.936 -6.459 1.00 97.19 113 SER A N 1
ATOM 914 C CA . SER A 1 113 ? -21.829 -12.202 -6.371 1.00 97.19 113 SER A CA 1
ATOM 915 C C . SER A 1 113 ? -21.177 -13.148 -5.345 1.00 97.19 113 SER A C 1
ATOM 917 O O . SER A 1 113 ? -19.956 -13.094 -5.149 1.00 97.19 113 SER A O 1
ATOM 919 N N . PRO A 1 114 ? -21.953 -14.000 -4.652 1.00 96.88 114 PRO A N 1
ATOM 920 C CA . PRO A 1 114 ? -21.392 -15.039 -3.788 1.00 96.88 114 PRO A CA 1
ATOM 921 C C . PRO A 1 114 ? -20.400 -15.956 -4.517 1.00 96.88 114 PRO A C 1
ATOM 923 O O . PRO A 1 114 ? -19.380 -16.330 -3.941 1.00 96.88 114 PRO A O 1
ATOM 926 N N . GLU A 1 115 ? -20.662 -16.268 -5.787 1.00 97.75 115 GLU A N 1
ATOM 927 C CA . GLU A 1 115 ? -19.804 -17.082 -6.648 1.00 97.75 115 GLU A CA 1
ATOM 928 C C . GLU A 1 115 ? -18.440 -16.412 -6.859 1.00 97.75 115 GLU A C 1
ATOM 930 O O . GLU A 1 115 ? -17.408 -17.031 -6.605 1.00 97.75 115 GLU A O 1
ATOM 935 N N . ASP A 1 116 ? -18.421 -15.124 -7.220 1.00 97.75 116 ASP A N 1
ATOM 936 C CA . ASP A 1 116 ? -17.180 -14.355 -7.370 1.00 97.75 116 ASP A CA 1
ATOM 937 C C . ASP A 1 116 ? -16.418 -14.236 -6.040 1.00 97.75 116 ASP A C 1
ATOM 939 O O . ASP A 1 116 ? -15.189 -14.327 -6.017 1.00 97.75 116 ASP A O 1
ATOM 943 N N . ILE A 1 117 ? -17.124 -14.026 -4.919 1.00 98.19 117 ILE A N 1
ATOM 944 C CA . ILE A 1 117 ? -16.505 -13.962 -3.583 1.00 98.19 117 ILE A CA 1
ATOM 945 C C . ILE A 1 117 ? -15.789 -15.279 -3.280 1.00 98.19 117 ILE A C 1
ATOM 947 O O . ILE A 1 117 ? -14.606 -15.254 -2.923 1.00 98.19 117 ILE A O 1
ATOM 951 N N . ARG A 1 118 ? -16.461 -16.417 -3.481 1.00 97.75 118 ARG A N 1
ATOM 952 C CA . ARG A 1 118 ? -15.886 -17.749 -3.271 1.00 97.75 118 ARG A CA 1
ATOM 953 C C . ARG A 1 118 ? -14.701 -18.007 -4.204 1.00 97.75 118 ARG A C 1
ATOM 955 O O . ARG A 1 118 ? -13.647 -18.482 -3.766 1.00 97.75 118 ARG A O 1
ATOM 962 N N . ASP A 1 119 ? -14.819 -17.625 -5.470 1.00 97.88 119 ASP A N 1
ATOM 963 C CA . ASP A 1 119 ? -13.756 -17.745 -6.468 1.00 97.88 119 ASP A CA 1
ATOM 964 C C . ASP A 1 119 ? -12.520 -16.905 -6.133 1.00 97.88 119 ASP A C 1
ATOM 966 O O . ASP A 1 119 ? -11.390 -17.350 -6.331 1.00 97.88 119 ASP A O 1
ATOM 970 N N . PHE A 1 120 ? -12.693 -15.679 -5.643 1.00 98.00 120 PHE A N 1
ATOM 971 C CA . PHE A 1 120 ? -11.574 -14.830 -5.231 1.00 98.00 120 PHE A CA 1
ATOM 972 C C . PHE A 1 120 ? -10.964 -15.298 -3.914 1.00 98.00 120 PHE A C 1
ATOM 974 O O . PHE A 1 120 ? -9.739 -15.311 -3.779 1.00 98.00 120 PHE A O 1
ATOM 981 N N . SER A 1 121 ? -11.803 -15.709 -2.964 1.00 97.62 121 SER A N 1
ATOM 982 C CA . SER A 1 121 ? -11.383 -16.222 -1.663 1.00 97.62 121 SER A CA 1
ATOM 983 C C . SER A 1 121 ? -10.514 -17.472 -1.806 1.00 97.62 121 SER A C 1
ATOM 985 O O . SER A 1 121 ? -9.412 -17.521 -1.260 1.00 97.62 121 SER A O 1
ATOM 987 N N . SER A 1 122 ? -10.938 -18.437 -2.629 1.00 96.81 122 SER A N 1
ATOM 988 C CA . SER A 1 122 ? -10.182 -19.673 -2.896 1.00 96.81 122 SER A CA 1
ATOM 989 C C . SER A 1 122 ? -8.824 -19.441 -3.571 1.00 96.81 122 SER A C 1
ATOM 991 O O . SER A 1 122 ? -7.927 -20.276 -3.472 1.00 96.81 122 SER A O 1
ATOM 993 N N . LYS A 1 123 ? -8.637 -18.296 -4.240 1.00 96.88 123 LYS A N 1
ATOM 994 C CA . LYS A 1 123 ? -7.381 -17.924 -4.913 1.00 96.88 123 LYS A CA 1
ATOM 995 C C . LYS A 1 123 ? -6.428 -17.123 -4.018 1.00 96.88 123 LYS A C 1
ATOM 997 O O . LYS A 1 123 ? -5.329 -16.776 -4.466 1.00 96.88 123 LYS A O 1
ATOM 1002 N N . PHE A 1 124 ? -6.819 -16.797 -2.786 1.00 94.12 124 PHE A N 1
ATOM 1003 C CA . PHE A 1 124 ? -5.945 -16.141 -1.817 1.00 94.12 124 PHE A CA 1
ATOM 1004 C C . PHE A 1 124 ? -4.819 -17.088 -1.364 1.00 94.12 124 PHE A C 1
ATOM 1006 O O . PHE A 1 124 ? -5.054 -18.255 -1.076 1.00 94.12 124 PHE A O 1
ATOM 1013 N N . LYS A 1 125 ? -3.580 -16.578 -1.308 1.00 90.00 125 LYS A N 1
ATOM 1014 C CA . LYS A 1 125 ? -2.367 -17.335 -0.928 1.00 90.00 125 LYS A CA 1
ATOM 1015 C C . LYS A 1 125 ? -1.549 -16.645 0.175 1.00 90.00 125 LYS A C 1
ATOM 1017 O O . LYS A 1 125 ? -0.326 -16.725 0.176 1.00 90.00 125 LYS A O 1
ATOM 1022 N N . GLY A 1 126 ? -2.201 -15.870 1.039 1.00 87.50 126 GLY A N 1
ATOM 1023 C CA . GLY A 1 126 ? -1.534 -15.147 2.124 1.00 87.50 126 GLY A CA 1
ATOM 1024 C C . GLY A 1 126 ? -1.747 -15.793 3.489 1.00 87.50 126 GLY A C 1
ATOM 1025 O O . GLY A 1 126 ? -2.426 -16.805 3.618 1.00 87.50 126 GLY A O 1
ATOM 1026 N N . ASP A 1 127 ? -1.170 -15.162 4.503 1.00 88.31 127 ASP A N 1
ATOM 1027 C CA . ASP A 1 127 ? -1.304 -15.553 5.904 1.00 88.31 127 ASP A CA 1
ATOM 1028 C C . ASP A 1 127 ? -2.687 -15.152 6.453 1.00 88.31 127 ASP A C 1
ATOM 1030 O O . ASP A 1 127 ? -3.046 -13.969 6.450 1.00 88.31 127 ASP A O 1
ATOM 1034 N N . GLU A 1 128 ? -3.469 -16.146 6.879 1.00 89.12 128 GLU A N 1
ATOM 1035 C CA . GLU A 1 128 ? -4.830 -15.973 7.395 1.00 89.12 128 GLU A CA 1
ATOM 1036 C C . GLU A 1 128 ? -4.859 -15.347 8.795 1.00 89.12 128 GLU A C 1
ATOM 1038 O O . GLU A 1 128 ? -5.810 -14.638 9.123 1.00 89.12 128 GLU A O 1
ATOM 1043 N N . GLU A 1 129 ? -3.803 -15.501 9.600 1.00 89.00 129 GLU A N 1
ATOM 1044 C CA . GLU A 1 129 ? -3.745 -14.893 10.937 1.00 89.00 129 GLU A CA 1
ATOM 1045 C C . GLU A 1 129 ? -3.801 -13.363 10.854 1.00 89.00 129 GLU A C 1
ATOM 1047 O O . GLU A 1 129 ? -4.417 -12.704 11.690 1.00 89.00 129 GLU A O 1
ATOM 1052 N N . LYS A 1 130 ? -3.270 -12.788 9.768 1.00 85.94 130 LYS A N 1
ATOM 1053 C CA . LYS A 1 130 ? -3.341 -11.347 9.469 1.00 85.94 130 LYS A CA 1
ATOM 1054 C C . LYS A 1 130 ? -4.739 -10.857 9.080 1.00 85.94 130 LYS A C 1
ATOM 1056 O O . LYS A 1 130 ? -4.921 -9.655 8.880 1.00 85.94 130 LYS A O 1
ATOM 1061 N N . LEU A 1 131 ? -5.699 -11.761 8.887 1.00 89.56 131 LEU A N 1
ATOM 1062 C CA . LEU A 1 131 ? -7.096 -11.433 8.587 1.00 89.56 131 LEU A CA 1
ATOM 1063 C C . LEU A 1 131 ? -7.974 -11.459 9.844 1.00 89.56 131 LEU A C 1
ATOM 1065 O O . LEU A 1 131 ? -9.084 -10.933 9.820 1.00 89.56 131 LEU A O 1
ATOM 1069 N N . LYS A 1 132 ? -7.485 -12.035 10.945 1.00 90.25 132 LYS A N 1
ATOM 1070 C CA . LYS A 1 132 ? -8.202 -12.087 12.219 1.00 90.25 132 LYS A CA 1
ATOM 1071 C C . LYS A 1 132 ? -8.028 -10.784 12.992 1.00 90.25 132 LYS A C 1
ATOM 1073 O O . LYS A 1 132 ? -7.030 -10.085 12.848 1.00 90.25 132 LYS A O 1
ATOM 1078 N N . ASN A 1 133 ? -9.001 -10.477 13.849 1.00 89.62 133 ASN A N 1
ATOM 1079 C CA . ASN A 1 133 ? -8.965 -9.335 14.771 1.00 89.62 133 ASN A CA 1
ATOM 1080 C C . ASN A 1 133 ? -8.641 -7.991 14.091 1.00 89.62 133 ASN A C 1
ATOM 1082 O O . ASN A 1 133 ? -7.934 -7.157 14.651 1.00 89.62 133 ASN A O 1
ATOM 1086 N N . TRP A 1 134 ? -9.181 -7.789 12.886 1.00 87.88 134 TRP A N 1
ATOM 1087 C CA . TRP A 1 134 ? -8.957 -6.612 12.047 1.00 87.88 134 TRP A CA 1
ATOM 1088 C C . TRP A 1 134 ? -9.145 -5.268 12.773 1.00 87.88 134 TRP A C 1
ATOM 1090 O O . TRP A 1 134 ? -8.426 -4.307 12.506 1.00 87.88 134 TRP A O 1
ATOM 1100 N N . TYR A 1 135 ? -10.102 -5.191 13.702 1.00 90.12 135 TYR A N 1
ATOM 1101 C CA . TYR A 1 135 ? -10.322 -4.027 14.555 1.00 90.12 135 TYR A CA 1
ATOM 1102 C C . TYR A 1 135 ? -9.983 -4.327 16.018 1.00 90.12 135 TYR A C 1
ATOM 1104 O O . TYR A 1 135 ? -10.551 -5.237 16.626 1.00 90.12 135 TYR A O 1
ATOM 1112 N N . GLY A 1 136 ? -9.112 -3.496 16.601 1.00 89.25 136 GLY A N 1
ATOM 1113 C CA . GLY A 1 136 ? -8.658 -3.598 17.991 1.00 89.25 136 GLY A CA 1
ATOM 1114 C C . GLY A 1 136 ? -8.963 -2.362 18.848 1.00 89.25 136 GLY A C 1
ATOM 1115 O O . GLY A 1 136 ? -9.186 -1.255 18.346 1.00 89.25 136 GLY A O 1
ATOM 1116 N N . GLY A 1 137 ? -8.954 -2.553 20.172 1.00 90.31 137 GLY A N 1
ATOM 1117 C CA . GLY A 1 137 ? -9.093 -1.472 21.160 1.00 90.31 137 GLY A CA 1
ATOM 1118 C C . GLY A 1 137 ? -10.499 -0.870 21.290 1.00 90.31 137 GLY A C 1
ATOM 1119 O O . GLY A 1 137 ? -10.632 0.251 21.775 1.00 90.31 137 GLY A O 1
ATOM 1120 N N . LEU A 1 138 ? -11.536 -1.581 20.840 1.00 92.62 138 LEU A N 1
ATOM 1121 C CA . LEU A 1 138 ? -12.931 -1.127 20.856 1.00 92.62 138 LEU A CA 1
ATOM 1122 C C . LEU A 1 138 ? -13.689 -1.785 22.015 1.00 92.62 138 LEU A C 1
ATOM 1124 O O . LEU A 1 138 ? -13.873 -2.998 22.015 1.00 92.62 138 LEU A O 1
ATOM 1128 N N . SER A 1 139 ? -14.130 -1.011 23.003 1.00 93.00 139 SER A N 1
ATOM 1129 C CA . SER A 1 139 ? -14.848 -1.541 24.180 1.00 93.00 139 SER A CA 1
ATOM 1130 C C . SER A 1 139 ? -15.881 -0.555 24.750 1.00 93.00 139 SER A C 1
ATOM 1132 O O . SER A 1 139 ? -16.079 -0.469 25.965 1.00 93.00 139 SER A O 1
ATOM 1134 N N . SER A 1 140 ? -16.472 0.277 23.889 1.00 92.19 140 SER A N 1
ATOM 1135 C CA . SER A 1 140 ? -17.511 1.228 24.292 1.00 92.19 140 SER A CA 1
ATOM 1136 C C . SER A 1 140 ? -18.811 0.483 24.571 1.00 92.19 140 SER A C 1
ATOM 1138 O O . SER A 1 140 ? -19.148 -0.453 23.842 1.00 92.19 140 SER A O 1
ATOM 1140 N N . LYS A 1 141 ? -19.566 0.925 25.583 1.00 92.19 141 LYS A N 1
ATOM 1141 C CA . LYS A 1 141 ? -20.930 0.442 25.856 1.00 92.19 141 LYS A CA 1
ATOM 1142 C C . LYS A 1 141 ? -21.890 0.790 24.711 1.00 92.19 141 LYS A C 1
ATOM 1144 O O . LYS A 1 141 ? -22.895 0.114 24.515 1.00 92.19 141 LYS A O 1
ATOM 1149 N N . HIS A 1 142 ? -21.561 1.813 23.920 1.00 92.62 142 HIS A N 1
ATOM 1150 C CA . HIS A 1 142 ? -22.345 2.243 22.770 1.00 92.62 142 HIS A CA 1
ATOM 1151 C C . HIS A 1 142 ? -21.828 1.591 21.484 1.00 92.62 142 HIS A C 1
ATOM 1153 O O . HIS A 1 142 ? -20.715 1.852 21.026 1.00 92.62 142 HIS A O 1
ATOM 1159 N N . PHE A 1 143 ? -22.663 0.764 20.854 1.00 94.56 143 PHE A N 1
ATOM 1160 C CA . PHE A 1 143 ? -22.287 0.014 19.654 1.00 94.56 143 PHE A CA 1
ATOM 1161 C C . PHE A 1 143 ? -21.775 0.909 18.510 1.00 94.56 143 PHE A C 1
ATOM 1163 O O . PHE A 1 143 ? -20.684 0.671 17.994 1.00 94.56 143 PHE A O 1
ATOM 1170 N N . TYR A 1 144 ? -22.504 1.973 18.154 1.00 96.12 144 TYR A N 1
ATOM 1171 C CA . TYR A 1 144 ? -22.106 2.868 17.057 1.00 96.12 144 TYR A CA 1
ATOM 1172 C C . TYR A 1 144 ? -20.870 3.717 17.379 1.00 96.12 144 TYR A C 1
ATOM 1174 O O . TYR A 1 144 ? -20.152 4.121 16.467 1.00 96.12 144 TYR A O 1
ATOM 1182 N N . VAL A 1 145 ? -20.543 3.904 18.662 1.00 95.81 145 VAL A N 1
ATOM 1183 C CA . VAL A 1 145 ? -19.261 4.498 19.061 1.00 95.81 145 VAL A CA 1
ATOM 1184 C C . VAL A 1 145 ? -18.102 3.558 18.709 1.00 95.81 145 VAL A C 1
ATOM 1186 O O . VAL A 1 145 ? -17.084 4.008 18.191 1.00 95.81 145 VAL A O 1
ATOM 1189 N N . ASN A 1 146 ? -18.252 2.243 18.892 1.00 95.56 146 ASN A N 1
ATOM 1190 C CA . ASN A 1 146 ? -17.237 1.291 18.425 1.00 95.56 146 ASN A CA 1
ATOM 1191 C C . ASN A 1 146 ? -17.105 1.304 16.892 1.00 95.56 146 ASN A C 1
ATOM 1193 O O . ASN A 1 146 ? -15.990 1.273 16.375 1.00 95.56 146 ASN A O 1
ATOM 1197 N N . VAL A 1 147 ? -18.226 1.405 16.168 1.00 96.56 147 VAL A N 1
ATOM 1198 C CA . VAL A 1 147 ? -18.245 1.489 14.696 1.00 96.56 147 VAL A CA 1
ATOM 1199 C C . VAL A 1 147 ? -17.497 2.723 14.193 1.00 96.56 147 VAL A C 1
ATOM 1201 O O . VAL A 1 147 ? -16.592 2.601 13.369 1.00 96.56 147 VAL A O 1
ATOM 1204 N N . ILE A 1 148 ? -17.820 3.914 14.705 1.00 96.62 148 ILE A N 1
ATOM 1205 C CA . ILE A 1 148 ? -17.184 5.149 14.232 1.00 96.62 148 ILE A CA 1
ATOM 1206 C C . ILE A 1 148 ? -15.689 5.195 14.579 1.00 96.62 148 ILE A C 1
ATOM 1208 O O . ILE A 1 148 ? -14.886 5.732 13.816 1.00 96.62 148 ILE A O 1
ATOM 1212 N N . LEU A 1 149 ? -15.281 4.587 15.701 1.00 95.62 149 LEU A N 1
ATOM 1213 C CA . LEU A 1 149 ? -13.869 4.444 16.056 1.00 95.62 149 LEU A CA 1
ATOM 1214 C C . LEU A 1 149 ? -13.141 3.489 15.104 1.00 95.62 149 LEU A C 1
ATOM 1216 O O . LEU A 1 149 ? -12.044 3.814 14.656 1.00 95.62 149 LEU A O 1
ATOM 1220 N N . ALA A 1 150 ? -13.764 2.373 14.719 1.00 94.81 150 ALA A N 1
ATOM 1221 C CA . ALA A 1 150 ? -13.235 1.463 13.703 1.00 94.81 150 ALA A CA 1
ATOM 1222 C C . ALA A 1 150 ? -13.045 2.162 12.344 1.00 94.81 150 ALA A C 1
ATOM 1224 O O . ALA A 1 150 ? -11.986 2.069 11.716 1.00 94.81 150 ALA A O 1
ATOM 1225 N N . GLN A 1 151 ? -14.046 2.937 11.919 1.00 96.00 151 GLN A N 1
ATOM 1226 C CA . GLN A 1 151 ? -13.987 3.769 10.715 1.00 96.00 151 GLN A CA 1
ATOM 1227 C C . GLN A 1 151 ? -12.860 4.804 10.801 1.00 96.00 151 GLN A C 1
ATOM 1229 O O . GLN A 1 151 ? -12.080 4.965 9.859 1.00 96.00 151 GLN A O 1
ATOM 1234 N N . ARG A 1 152 ? -12.710 5.462 11.955 1.00 95.19 152 ARG A N 1
ATOM 1235 C CA . ARG A 1 152 ? -11.618 6.404 12.203 1.00 95.19 152 ARG A CA 1
ATOM 1236 C C . ARG A 1 152 ? -10.251 5.725 12.130 1.00 95.19 152 ARG A C 1
ATOM 1238 O O . ARG A 1 152 ? -9.346 6.298 11.527 1.00 95.19 152 ARG A O 1
ATOM 1245 N N . SER A 1 153 ? -10.077 4.533 12.701 1.00 92.00 153 SER A N 1
ATOM 1246 C CA . SER A 1 153 ? -8.818 3.784 12.597 1.00 92.00 153 SER A CA 1
ATOM 1247 C C . SER A 1 153 ? -8.441 3.538 11.138 1.00 92.00 153 SER A C 1
ATOM 1249 O O . SER A 1 153 ? -7.316 3.850 10.757 1.00 92.00 153 SER A O 1
ATOM 1251 N N . ASN A 1 154 ? -9.396 3.104 10.305 1.00 90.56 154 ASN A N 1
ATOM 1252 C CA . ASN A 1 154 ? -9.194 2.934 8.862 1.00 90.56 154 ASN A CA 1
ATOM 1253 C C . ASN A 1 154 ? -8.770 4.241 8.168 1.00 90.56 154 ASN A C 1
ATOM 1255 O O . ASN A 1 154 ? -7.851 4.237 7.346 1.00 90.56 154 ASN A O 1
ATOM 1259 N N . LEU A 1 155 ? -9.418 5.364 8.499 1.00 93.56 155 LEU A N 1
ATOM 1260 C CA . LEU A 1 155 ? -9.069 6.682 7.956 1.00 93.56 155 LEU A CA 1
ATOM 1261 C C . LEU A 1 155 ? -7.633 7.074 8.309 1.00 93.56 155 LEU A C 1
ATOM 1263 O O . LEU A 1 155 ? -6.868 7.464 7.430 1.00 93.56 155 LEU A O 1
ATOM 1267 N N . MET A 1 156 ? -7.254 6.962 9.583 1.00 90.56 156 MET A N 1
ATOM 1268 C CA . MET A 1 156 ? -5.927 7.375 10.049 1.00 90.56 156 MET A CA 1
ATOM 1269 C C . MET A 1 156 ? -4.817 6.531 9.429 1.00 90.56 156 MET A C 1
ATOM 1271 O O . MET A 1 156 ? -3.788 7.064 9.008 1.00 90.56 156 MET A O 1
ATOM 1275 N N . TRP A 1 157 ? -5.065 5.229 9.317 1.00 87.19 157 TRP A N 1
ATOM 1276 C CA . TRP A 1 157 ? -4.210 4.299 8.599 1.00 87.19 157 TRP A CA 1
ATOM 1277 C C . TRP A 1 157 ? -3.997 4.718 7.142 1.00 87.19 157 TRP A C 1
ATOM 1279 O O . TRP A 1 157 ? -2.862 4.842 6.677 1.00 87.19 157 TRP A O 1
ATOM 1289 N N . ALA A 1 158 ? -5.085 5.020 6.433 1.00 90.62 158 ALA A N 1
ATOM 1290 C CA . ALA A 1 158 ? -5.020 5.469 5.049 1.00 90.62 158 ALA A CA 1
ATOM 1291 C C . ALA A 1 158 ? -4.275 6.807 4.897 1.00 90.62 158 ALA A C 1
ATOM 1293 O O . ALA A 1 158 ? -3.455 6.945 3.991 1.00 90.62 158 ALA A O 1
ATOM 1294 N N . ILE A 1 159 ? -4.508 7.782 5.782 1.00 91.69 159 ILE A N 1
ATOM 1295 C CA . ILE A 1 159 ? -3.807 9.080 5.768 1.00 91.69 159 ILE A CA 1
ATOM 1296 C C . ILE A 1 159 ? -2.302 8.877 5.910 1.00 91.69 159 ILE A C 1
ATOM 1298 O O . ILE A 1 159 ? -1.530 9.423 5.119 1.00 91.69 159 ILE A O 1
ATOM 1302 N N . SER A 1 160 ? -1.900 8.092 6.912 1.00 88.31 160 SER A N 1
ATOM 1303 C CA . SER A 1 160 ? -0.501 7.810 7.228 1.00 88.31 160 SER A CA 1
ATOM 1304 C C . SER A 1 160 ? 0.249 7.265 6.011 1.00 88.31 160 SER A C 1
ATOM 1306 O O . SER A 1 160 ? 1.303 7.779 5.622 1.00 88.31 160 SER A O 1
ATOM 1308 N N . LEU A 1 161 ? -0.356 6.273 5.360 1.00 88.75 161 LEU A N 1
ATOM 1309 C CA . LEU A 1 161 ? 0.222 5.592 4.215 1.00 88.75 161 LEU A CA 1
ATOM 1310 C C . LEU A 1 161 ? 0.252 6.491 2.965 1.00 88.75 161 LEU A C 1
ATOM 1312 O O . LEU A 1 161 ? 1.281 6.586 2.294 1.00 88.75 161 LEU A O 1
ATOM 1316 N N . LYS A 1 162 ? -0.841 7.215 2.680 1.00 92.00 162 LYS A N 1
ATOM 1317 C CA . LYS A 1 162 ? -0.945 8.101 1.507 1.00 92.00 162 LYS A CA 1
ATOM 1318 C C . LYS A 1 162 ? 0.009 9.292 1.580 1.00 92.00 162 LYS A C 1
ATOM 1320 O O . LYS A 1 162 ? 0.631 9.617 0.573 1.00 92.00 162 LYS A O 1
ATOM 1325 N N . ARG A 1 163 ? 0.164 9.926 2.749 1.00 91.88 163 ARG A N 1
ATOM 1326 C CA . ARG A 1 163 ? 1.091 11.061 2.930 1.00 91.88 163 ARG A CA 1
ATOM 1327 C C . ARG A 1 163 ? 2.532 10.658 2.675 1.00 91.88 163 ARG A C 1
ATOM 1329 O O . ARG A 1 163 ? 3.230 11.314 1.907 1.00 91.88 163 ARG A O 1
ATOM 1336 N N . ASN A 1 164 ? 2.952 9.548 3.270 1.00 90.31 164 ASN A N 1
ATOM 1337 C CA . ASN A 1 164 ? 4.308 9.054 3.092 1.00 90.31 164 ASN A CA 1
ATOM 1338 C C . ASN A 1 164 ? 4.588 8.665 1.646 1.00 90.31 164 ASN A C 1
ATOM 1340 O O . ASN A 1 164 ? 5.641 9.006 1.114 1.00 90.31 164 ASN A O 1
ATOM 1344 N N . PHE A 1 165 ? 3.639 7.987 0.998 1.00 92.44 165 PHE A N 1
ATOM 1345 C CA . PHE A 1 165 ? 3.819 7.593 -0.391 1.00 92.44 165 PHE A CA 1
ATOM 1346 C C . PHE A 1 165 ? 3.794 8.795 -1.346 1.00 92.44 165 PHE A C 1
ATOM 1348 O O . PHE A 1 165 ? 4.587 8.841 -2.280 1.00 92.44 165 PHE A O 1
ATOM 1355 N N . SER A 1 166 ? 2.965 9.808 -1.072 1.00 94.44 166 SER A N 1
ATOM 1356 C CA . SER A 1 166 ? 2.952 11.081 -1.806 1.00 94.44 166 SER A CA 1
ATOM 1357 C C . SER A 1 166 ? 4.310 11.780 -1.751 1.00 94.44 166 SER A C 1
ATOM 1359 O O . SER A 1 166 ? 4.849 12.144 -2.799 1.00 94.44 166 SER A O 1
ATOM 1361 N N . ILE A 1 167 ? 4.889 11.912 -0.550 1.00 94.50 167 ILE A N 1
ATOM 1362 C CA . ILE A 1 167 ? 6.214 12.513 -0.356 1.00 94.50 167 ILE A CA 1
ATOM 1363 C C . ILE A 1 167 ? 7.277 11.694 -1.090 1.00 94.50 167 ILE A C 1
ATOM 1365 O O . ILE A 1 167 ? 8.081 12.265 -1.818 1.00 94.50 167 ILE A O 1
ATOM 1369 N N . LEU A 1 168 ? 7.258 10.364 -0.952 1.00 94.06 168 LEU A N 1
ATOM 1370 C CA . LEU A 1 168 ? 8.208 9.487 -1.636 1.00 94.06 168 LEU A CA 1
ATOM 1371 C C . LEU A 1 168 ? 8.149 9.665 -3.159 1.00 94.06 168 LEU A C 1
ATOM 1373 O O . LEU A 1 168 ? 9.183 9.893 -3.781 1.00 94.06 168 LEU A O 1
ATOM 1377 N N . LEU A 1 169 ? 6.954 9.597 -3.756 1.00 94.88 169 LEU A N 1
ATOM 1378 C CA . LEU A 1 169 ? 6.774 9.746 -5.202 1.00 94.88 169 LEU A CA 1
ATOM 1379 C C . LEU A 1 169 ? 7.221 11.122 -5.697 1.00 94.88 169 LEU A C 1
ATOM 1381 O O . LEU A 1 169 ? 7.905 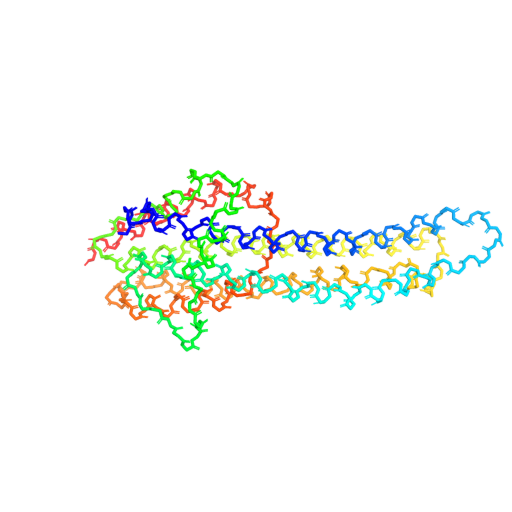11.200 -6.717 1.00 94.88 169 LEU A O 1
ATOM 1385 N N . PHE A 1 170 ? 6.877 12.195 -4.979 1.00 97.25 170 PHE A N 1
ATOM 1386 C CA . PHE A 1 170 ? 7.302 13.546 -5.341 1.00 97.25 170 PHE A CA 1
ATOM 1387 C C . PHE A 1 170 ? 8.824 13.677 -5.299 1.00 97.25 170 PHE A C 1
ATOM 1389 O O . PHE A 1 170 ? 9.433 14.075 -6.289 1.00 97.25 170 PHE A O 1
ATOM 1396 N N . THR A 1 171 ? 9.443 13.273 -4.187 1.00 97.50 171 THR A N 1
ATOM 1397 C CA . THR A 1 171 ? 10.895 13.346 -3.996 1.00 97.50 171 THR A CA 1
ATOM 1398 C C . THR A 1 171 ? 11.635 12.530 -5.051 1.00 97.50 171 THR A C 1
ATOM 1400 O O . THR A 1 171 ? 12.547 13.053 -5.684 1.00 97.50 171 THR A O 1
ATOM 1403 N N . VAL A 1 172 ? 11.219 11.285 -5.310 1.00 96.50 172 VAL A N 1
ATOM 1404 C CA . VAL A 1 172 ? 11.831 10.437 -6.348 1.00 96.50 172 VAL A CA 1
ATOM 1405 C C . VAL A 1 172 ? 11.672 11.056 -7.738 1.00 96.50 172 VAL A C 1
ATOM 1407 O O . VAL A 1 172 ? 12.632 11.060 -8.501 1.00 96.50 172 VAL A O 1
ATOM 1410 N N . SER A 1 173 ? 10.507 11.624 -8.063 1.00 97.44 173 SER A N 1
ATOM 1411 C CA . SER A 1 173 ? 10.263 12.243 -9.377 1.00 97.44 173 SER A CA 1
ATOM 1412 C C . SER A 1 173 ? 11.113 13.497 -9.597 1.00 97.44 173 SER A C 1
ATOM 1414 O O . SER A 1 173 ? 11.682 13.675 -10.673 1.00 97.44 173 SER A O 1
ATOM 1416 N N . VAL A 1 174 ? 11.240 14.349 -8.573 1.00 98.12 174 VAL A N 1
ATOM 1417 C CA . VAL A 1 174 ? 12.087 15.553 -8.616 1.00 98.12 174 VAL A CA 1
ATOM 1418 C C . VAL A 1 174 ? 13.565 15.180 -8.707 1.00 98.12 174 VAL A C 1
ATOM 1420 O O . VAL A 1 174 ? 14.272 15.722 -9.555 1.00 98.12 174 VAL A O 1
ATOM 1423 N N . LEU A 1 175 ? 14.030 14.236 -7.880 1.00 97.81 175 LEU A N 1
ATOM 1424 C CA . LEU A 1 175 ? 15.412 13.752 -7.925 1.00 97.81 175 LEU A CA 1
ATOM 1425 C C . LEU A 1 175 ? 15.738 13.141 -9.286 1.00 97.81 175 LEU A C 1
ATOM 1427 O O . LEU A 1 175 ? 16.779 13.451 -9.853 1.00 97.81 175 LEU A O 1
ATOM 1431 N N . TYR A 1 176 ? 14.840 12.319 -9.828 1.00 97.25 176 TYR A N 1
ATOM 1432 C CA . TYR A 1 176 ? 15.002 11.730 -11.149 1.00 97.25 176 TYR A CA 1
ATOM 1433 C C . TYR A 1 176 ? 15.157 12.807 -12.231 1.00 97.25 176 TYR A C 1
ATOM 1435 O O . TYR A 1 176 ? 16.140 12.768 -12.964 1.00 97.25 176 TYR A O 1
ATOM 1443 N N . LEU A 1 177 ? 14.261 13.805 -12.279 1.00 97.19 177 LEU A N 1
ATOM 1444 C CA . LEU A 1 177 ? 14.369 14.921 -13.228 1.00 97.19 177 LEU A CA 1
ATOM 1445 C C . LEU A 1 177 ? 15.685 15.686 -13.085 1.00 97.19 177 LEU A C 1
ATOM 1447 O O . LEU A 1 177 ? 16.350 15.966 -14.081 1.00 97.19 177 LEU A O 1
ATOM 1451 N N . PHE A 1 178 ? 16.067 16.027 -11.854 1.00 97.69 178 PHE A N 1
ATOM 1452 C CA . PHE A 1 178 ? 17.305 16.752 -11.593 1.00 97.69 178 PHE A CA 1
ATOM 1453 C C . PHE A 1 178 ? 18.529 15.955 -12.063 1.00 97.69 178 PHE A C 1
ATOM 1455 O O . PHE A 1 178 ? 19.373 16.491 -12.779 1.00 97.69 178 PHE A O 1
ATOM 1462 N N . LEU A 1 179 ? 18.595 14.663 -11.725 1.00 97.25 179 LEU A N 1
ATOM 1463 C CA . LEU A 1 179 ? 19.682 13.774 -12.129 1.00 97.25 179 LEU A CA 1
ATOM 1464 C C . LEU A 1 179 ? 19.753 13.610 -13.648 1.00 97.25 179 LEU A C 1
ATOM 1466 O O . LEU A 1 179 ? 20.847 13.648 -14.205 1.00 97.25 179 LEU A O 1
ATOM 1470 N N . THR A 1 180 ? 18.618 13.470 -14.338 1.00 96.50 180 THR A N 1
ATOM 1471 C CA . THR A 1 180 ? 18.611 13.352 -15.801 1.00 96.50 180 THR A CA 1
ATOM 1472 C C . THR A 1 180 ? 19.038 14.640 -16.497 1.00 96.50 180 THR A C 1
ATOM 1474 O O . THR A 1 180 ? 19.738 14.578 -17.507 1.00 96.50 180 THR A O 1
ATOM 1477 N N . ILE A 1 181 ? 18.659 15.803 -15.958 1.00 96.75 181 ILE A N 1
ATOM 1478 C CA . ILE A 1 181 ? 19.093 17.108 -16.474 1.00 96.75 181 ILE A CA 1
ATOM 1479 C C . ILE A 1 181 ? 20.602 17.276 -16.264 1.00 96.75 181 ILE A C 1
ATOM 1481 O O . ILE A 1 181 ? 21.322 17.576 -17.215 1.00 96.75 181 ILE A O 1
ATOM 1485 N N . ALA A 1 182 ? 21.095 17.030 -15.045 1.00 96.94 182 ALA A N 1
ATOM 1486 C CA . ALA A 1 182 ? 22.519 17.097 -14.721 1.00 96.94 182 ALA A CA 1
ATOM 1487 C C . ALA A 1 182 ? 23.347 16.134 -15.587 1.00 96.94 182 ALA A C 1
ATOM 1489 O O . ALA A 1 182 ? 24.401 16.508 -16.098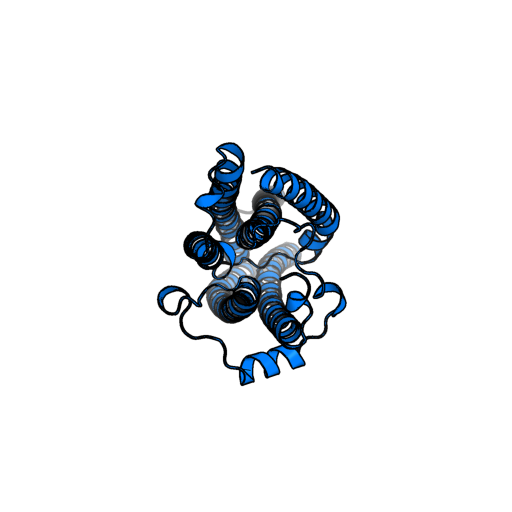 1.00 96.94 182 ALA A O 1
ATOM 1490 N N . PHE A 1 183 ? 22.836 14.921 -15.816 1.00 95.25 183 PHE A N 1
ATOM 1491 C CA . PHE A 1 183 ? 23.424 13.960 -16.743 1.00 95.25 183 PHE A CA 1
ATOM 1492 C C . PHE A 1 183 ? 23.503 14.521 -18.168 1.00 95.25 183 PHE A C 1
ATOM 1494 O O . PHE A 1 183 ? 24.572 14.472 -18.770 1.00 95.25 183 PHE A O 1
ATOM 1501 N N . GLY A 1 184 ? 22.413 15.101 -18.686 1.00 94.56 184 GLY A N 1
ATOM 1502 C CA . GLY A 1 184 ? 22.380 15.732 -20.010 1.00 94.56 184 GLY A CA 1
ATOM 1503 C C . GLY A 1 184 ? 23.446 16.820 -20.181 1.00 94.56 184 GLY A C 1
ATOM 1504 O O . GLY A 1 184 ? 24.151 16.825 -21.190 1.00 94.56 184 GLY A O 1
ATOM 1505 N N . PHE A 1 185 ? 23.630 17.677 -19.170 1.00 94.75 185 PHE A N 1
ATOM 1506 C CA . PHE A 1 185 ? 24.714 18.666 -19.147 1.00 94.75 185 PHE A CA 1
ATOM 1507 C C . PHE A 1 185 ? 26.098 18.009 -19.125 1.00 94.75 185 PHE A C 1
ATOM 1509 O O . PHE A 1 185 ? 26.958 18.374 -19.920 1.00 94.75 185 PHE A O 1
ATOM 1516 N N . PHE A 1 186 ? 26.312 17.010 -18.265 1.00 94.38 186 PHE A N 1
ATOM 1517 C CA . PHE A 1 186 ? 27.601 16.326 -18.125 1.00 94.38 186 PHE A CA 1
ATOM 1518 C C . PHE A 1 186 ? 28.071 15.650 -19.424 1.00 94.38 186 PHE A C 1
ATOM 1520 O O . PHE A 1 186 ? 29.266 15.609 -19.715 1.00 94.38 186 PHE A O 1
ATOM 1527 N N . VAL A 1 187 ? 27.143 15.131 -20.235 1.00 91.00 187 VAL A N 1
ATOM 1528 C CA . VAL A 1 187 ? 27.466 14.508 -21.530 1.00 91.00 187 VAL A CA 1
ATOM 1529 C C . VAL A 1 187 ? 27.396 15.469 -22.724 1.00 91.00 187 VAL A C 1
ATOM 1531 O O . VAL A 1 187 ? 27.583 15.011 -23.852 1.00 91.00 187 VAL A O 1
ATOM 1534 N N . ASN A 1 188 ? 27.174 16.769 -22.494 1.00 91.75 188 ASN A N 1
ATOM 1535 C CA . ASN A 1 188 ? 27.007 17.807 -23.519 1.00 91.75 188 ASN A CA 1
ATOM 1536 C C . ASN A 1 188 ? 25.892 17.497 -24.538 1.00 91.75 188 ASN A C 1
ATOM 1538 O O . ASN A 1 188 ? 26.063 17.724 -25.735 1.00 91.75 188 ASN A O 1
ATOM 1542 N N . MET A 1 189 ? 24.755 16.957 -24.083 1.00 91.31 189 MET A N 1
ATOM 1543 C CA . MET A 1 189 ? 23.586 16.777 -24.950 1.00 91.31 189 MET A CA 1
ATOM 1544 C C . MET A 1 189 ? 23.020 18.130 -25.377 1.00 91.31 189 MET A C 1
ATOM 1546 O O . MET A 1 189 ? 22.832 19.028 -24.553 1.00 91.31 189 MET A O 1
ATOM 1550 N N . SER A 1 190 ? 22.635 18.243 -26.646 1.00 92.38 190 SER A N 1
ATOM 1551 C CA . SER A 1 190 ? 21.747 19.329 -27.062 1.00 92.38 190 SER A CA 1
ATOM 1552 C C . SER A 1 190 ? 20.371 19.201 -26.390 1.00 92.38 190 SER A C 1
ATOM 1554 O O . SER A 1 190 ? 19.935 18.111 -26.008 1.00 92.38 190 SER A O 1
ATOM 1556 N N . MET A 1 191 ? 19.632 20.310 -26.287 1.00 93.25 191 MET A N 1
ATOM 1557 C CA . MET A 1 191 ? 18.267 20.296 -25.741 1.00 93.25 191 MET A CA 1
ATOM 1558 C C . MET A 1 191 ? 17.349 19.328 -26.509 1.00 93.25 191 MET A C 1
ATOM 1560 O O . MET A 1 191 ? 16.563 18.604 -25.900 1.00 93.25 191 MET A O 1
ATOM 1564 N N . GLN A 1 192 ? 17.480 19.274 -27.839 1.00 92.69 192 GLN A N 1
ATOM 1565 C CA . GLN A 1 192 ? 16.725 18.350 -28.687 1.00 92.69 192 GLN A CA 1
ATOM 1566 C C . GLN A 1 192 ? 17.047 16.887 -28.356 1.00 92.69 192 GLN A C 1
ATOM 1568 O O . GLN A 1 192 ? 16.140 16.064 -28.235 1.00 92.69 192 GLN A O 1
ATOM 1573 N N . GLU A 1 193 ? 18.326 16.559 -28.168 1.00 90.69 193 GLU A N 1
ATOM 1574 C CA . GLU A 1 193 ? 18.735 15.212 -27.774 1.00 90.69 193 GLU A CA 1
ATOM 1575 C C . GLU A 1 193 ? 18.225 14.835 -26.391 1.00 90.69 193 GLU A C 1
ATOM 1577 O O . GLU A 1 193 ? 17.735 13.722 -26.230 1.00 90.69 193 GLU A O 1
ATOM 1582 N N . TYR A 1 194 ? 18.283 15.744 -25.416 1.00 93.81 194 TYR A N 1
ATOM 1583 C CA . TYR A 1 194 ? 17.735 15.501 -24.083 1.00 93.81 194 TYR A CA 1
ATOM 1584 C C . TYR A 1 194 ? 16.236 15.174 -24.143 1.00 93.81 194 TYR A C 1
ATOM 1586 O O . TYR A 1 194 ? 15.782 14.197 -23.540 1.00 93.81 194 TYR A O 1
ATOM 1594 N N . ILE A 1 195 ? 15.468 15.950 -24.917 1.00 94.12 195 ILE A N 1
ATOM 1595 C CA . ILE A 1 195 ? 14.025 15.741 -25.062 1.00 94.12 195 ILE A CA 1
ATOM 1596 C C . ILE A 1 195 ? 13.732 14.359 -25.664 1.00 94.12 195 ILE A C 1
ATOM 1598 O O . ILE A 1 195 ? 12.943 13.602 -25.102 1.00 94.12 195 ILE A O 1
ATOM 1602 N N . ILE A 1 196 ? 14.385 14.013 -26.776 1.00 92.44 196 ILE A N 1
ATOM 1603 C CA . ILE A 1 196 ? 14.124 12.769 -27.518 1.00 92.44 196 ILE A CA 1
ATOM 1604 C C . ILE A 1 196 ? 14.681 11.538 -26.789 1.00 92.44 196 ILE A C 1
ATOM 1606 O O . ILE A 1 196 ? 14.052 10.484 -26.746 1.00 92.44 196 ILE A O 1
ATOM 1610 N N . LYS A 1 197 ? 15.887 11.623 -26.231 1.00 91.38 197 LYS A N 1
ATOM 1611 C CA . LYS A 1 197 ? 16.591 10.447 -25.699 1.00 91.38 197 LYS A CA 1
ATOM 1612 C C . LYS A 1 197 ? 16.259 10.175 -24.236 1.00 91.38 197 LYS A C 1
ATOM 1614 O O . LYS A 1 197 ? 16.450 9.049 -23.786 1.00 91.38 197 LYS A O 1
ATOM 1619 N N . ILE A 1 198 ? 15.781 11.174 -23.496 1.00 93.88 198 ILE A N 1
ATOM 1620 C CA . ILE A 1 198 ? 15.516 11.045 -22.062 1.00 93.88 198 ILE A CA 1
ATOM 1621 C C . ILE A 1 198 ? 14.083 11.451 -21.734 1.00 93.88 198 ILE A C 1
ATOM 1623 O O . ILE A 1 198 ? 13.300 10.602 -21.325 1.00 93.88 198 ILE A O 1
ATOM 1627 N N . LEU A 1 199 ? 13.709 12.717 -21.940 1.00 94.75 199 LEU A N 1
ATOM 1628 C CA . LEU A 1 199 ? 12.453 13.244 -21.396 1.00 94.75 199 LEU A CA 1
ATOM 1629 C C . LEU A 1 199 ? 11.206 12.526 -21.941 1.00 94.75 199 LEU A C 1
ATOM 1631 O O . LEU A 1 199 ? 10.342 12.137 -21.156 1.00 94.75 199 LEU A O 1
ATOM 1635 N N . LEU A 1 200 ? 11.113 12.331 -23.263 1.00 93.81 200 LEU A N 1
ATOM 1636 C CA . LEU A 1 200 ? 9.980 11.651 -23.903 1.00 93.81 200 LEU A CA 1
ATOM 1637 C C . LEU A 1 200 ? 9.857 10.176 -23.468 1.00 93.81 200 LEU A C 1
ATOM 1639 O O . LEU A 1 200 ? 8.775 9.798 -23.010 1.00 93.81 200 LEU A O 1
ATOM 1643 N N . PRO A 1 201 ? 10.925 9.349 -23.515 1.00 94.00 201 PRO A N 1
ATOM 1644 C CA . PRO A 1 201 ? 10.911 8.002 -22.934 1.00 94.00 201 PRO A CA 1
ATOM 1645 C C . PRO A 1 201 ? 10.466 7.956 -21.463 1.00 94.00 201 PRO A C 1
ATOM 1647 O O . PRO A 1 201 ? 9.806 7.003 -21.048 1.00 94.00 201 PRO A O 1
ATOM 1650 N N . SER A 1 202 ? 10.785 8.988 -20.677 1.00 95.75 202 SER A N 1
ATOM 1651 C CA . SER A 1 202 ? 10.443 9.085 -19.251 1.00 95.75 202 SER A CA 1
ATOM 1652 C C . SER A 1 202 ? 9.049 9.641 -18.965 1.00 95.75 202 SER A C 1
ATOM 1654 O O . SER A 1 202 ? 8.626 9.670 -17.807 1.00 95.75 202 SER A O 1
ATOM 1656 N N . MET A 1 203 ? 8.309 10.097 -19.978 1.00 93.56 203 MET A N 1
ATOM 1657 C CA . MET A 1 203 ? 7.103 10.896 -19.755 1.00 93.56 203 MET A CA 1
ATOM 1658 C C . MET A 1 203 ? 6.023 10.132 -18.974 1.00 93.56 203 MET A C 1
ATOM 1660 O O . MET A 1 203 ? 5.380 10.697 -18.090 1.00 93.56 203 MET A O 1
ATOM 1664 N N . SER A 1 204 ? 5.872 8.827 -19.234 1.00 93.81 204 SER A N 1
ATOM 1665 C CA . SER A 1 204 ? 4.925 7.959 -18.519 1.00 93.81 204 SER A CA 1
ATOM 1666 C C . SER A 1 204 ? 5.191 7.927 -17.007 1.00 93.81 204 SER A C 1
ATOM 1668 O O . SER A 1 204 ? 4.267 8.139 -16.217 1.00 93.81 204 SER A O 1
ATOM 1670 N N . ILE A 1 205 ? 6.446 7.704 -16.592 1.00 95.06 205 ILE A N 1
ATOM 1671 C CA . ILE A 1 205 ? 6.793 7.598 -15.168 1.00 95.06 205 ILE A CA 1
ATOM 1672 C C . ILE A 1 205 ? 6.781 8.964 -14.472 1.00 95.06 205 ILE A C 1
ATOM 1674 O O . ILE A 1 205 ? 6.349 9.058 -13.324 1.00 95.06 205 ILE A O 1
ATOM 1678 N N . LEU A 1 206 ? 7.174 10.028 -15.178 1.00 96.38 206 LEU A N 1
ATOM 1679 C CA . LEU A 1 206 ? 7.135 11.399 -14.668 1.00 96.38 206 LEU A CA 1
ATOM 1680 C C . LEU A 1 206 ? 5.702 11.861 -14.398 1.00 96.38 206 LEU A C 1
ATOM 1682 O O . LEU A 1 206 ? 5.399 12.311 -13.292 1.00 96.38 206 LEU A O 1
ATOM 1686 N N . ILE A 1 207 ? 4.805 11.702 -15.379 1.00 95.06 207 ILE A N 1
ATOM 1687 C CA . ILE A 1 207 ? 3.383 12.032 -15.215 1.00 95.06 207 ILE A CA 1
ATOM 1688 C C . ILE A 1 207 ? 2.798 11.224 -14.060 1.00 95.06 207 ILE A C 1
ATOM 1690 O O . ILE A 1 207 ? 2.134 11.800 -13.198 1.00 95.06 207 ILE A O 1
ATOM 1694 N N . TYR A 1 208 ? 3.075 9.917 -14.005 1.00 94.31 208 TYR A N 1
ATOM 1695 C CA . TYR A 1 208 ? 2.624 9.066 -12.909 1.00 94.31 208 TYR A CA 1
ATOM 1696 C C . TYR A 1 208 ? 3.089 9.600 -11.547 1.00 94.31 208 TYR A C 1
ATOM 1698 O O . TYR A 1 208 ? 2.259 9.787 -10.659 1.00 94.31 208 TYR A O 1
ATOM 1706 N N . GLY A 1 209 ? 4.381 9.883 -11.378 1.00 95.56 209 GLY A N 1
ATOM 1707 C CA . GLY A 1 209 ? 4.945 10.314 -10.102 1.00 95.56 209 GLY A CA 1
ATOM 1708 C C . GLY A 1 209 ? 4.354 11.628 -9.583 1.00 95.56 209 GLY A C 1
ATOM 1709 O O . GLY A 1 209 ? 3.905 11.686 -8.434 1.00 95.56 209 GLY A O 1
ATOM 1710 N N . PHE A 1 210 ? 4.267 12.659 -10.432 1.00 97.00 210 PHE A N 1
ATOM 1711 C CA . PHE A 1 210 ? 3.709 13.960 -10.040 1.00 97.00 210 PHE A CA 1
ATOM 1712 C C . PHE A 1 210 ? 2.195 13.916 -9.823 1.00 97.00 210 PHE A C 1
ATOM 1714 O O . PHE A 1 210 ? 1.713 14.368 -8.781 1.00 97.00 210 PHE A O 1
ATOM 1721 N N . LYS A 1 211 ? 1.443 13.342 -10.771 1.00 95.19 211 LYS A N 1
ATOM 1722 C CA . LYS A 1 211 ? -0.023 13.256 -10.689 1.00 95.19 211 LYS A CA 1
ATOM 1723 C C . LYS A 1 211 ? -0.458 12.438 -9.473 1.00 95.19 211 LYS A C 1
ATOM 1725 O O . LYS A 1 211 ? -1.279 12.898 -8.685 1.00 95.19 211 LYS A O 1
ATOM 1730 N N . THR A 1 212 ? 0.129 11.258 -9.283 1.00 94.19 212 THR A N 1
ATOM 1731 C CA . THR A 1 212 ? -0.231 10.355 -8.179 1.00 94.19 212 THR A CA 1
ATOM 1732 C C . THR A 1 212 ? 0.134 10.963 -6.828 1.00 94.19 212 THR A C 1
ATOM 1734 O O . THR A 1 212 ? -0.628 10.840 -5.871 1.00 94.19 212 THR A O 1
ATOM 1737 N N . SER A 1 213 ? 1.269 11.665 -6.732 1.00 95.69 213 SER A N 1
ATOM 1738 C CA . SER A 1 213 ? 1.639 12.369 -5.503 1.00 95.69 213 SER A CA 1
ATOM 1739 C C . SER A 1 213 ? 0.608 13.438 -5.114 1.00 95.69 213 SER A C 1
ATOM 1741 O O . SER A 1 213 ? 0.191 13.483 -3.951 1.00 95.69 213 SER A O 1
ATOM 1743 N N . ASP A 1 214 ? 0.149 14.250 -6.071 1.00 95.88 214 ASP A N 1
ATOM 1744 C CA . ASP A 1 214 ? -0.884 15.265 -5.841 1.00 95.88 214 ASP A CA 1
ATOM 1745 C C . ASP A 1 214 ? -2.238 14.637 -5.462 1.00 95.88 214 ASP A C 1
ATOM 1747 O O . ASP A 1 214 ? -2.883 15.056 -4.496 1.00 95.88 214 ASP A O 1
ATOM 1751 N N . GLU A 1 215 ? -2.646 13.571 -6.153 1.00 94.25 215 GLU A N 1
ATOM 1752 C CA . GLU A 1 215 ? -3.879 12.839 -5.847 1.00 94.25 215 GLU A CA 1
ATOM 1753 C C . GLU A 1 215 ? -3.861 12.235 -4.437 1.00 94.25 215 GLU A C 1
ATOM 1755 O O . GLU A 1 215 ? -4.826 12.402 -3.685 1.00 94.25 215 GLU A O 1
ATOM 1760 N N . LEU A 1 216 ? -2.756 11.598 -4.035 1.00 94.50 216 LEU A N 1
ATOM 1761 C CA . LEU A 1 216 ? -2.569 11.065 -2.682 1.00 94.50 216 LEU A CA 1
ATOM 1762 C C . LEU A 1 216 ? -2.662 12.163 -1.620 1.00 94.50 216 LEU A C 1
ATOM 1764 O O . LEU A 1 216 ? -3.319 11.969 -0.594 1.00 94.50 216 LEU A O 1
ATOM 1768 N N . LYS A 1 217 ? -2.041 13.324 -1.866 1.00 95.06 217 LYS A N 1
ATOM 1769 C CA . LYS A 1 217 ? -2.099 14.478 -0.962 1.00 95.06 217 LYS A CA 1
ATOM 1770 C C . LYS A 1 217 ? -3.537 14.966 -0.799 1.00 95.06 217 LYS A C 1
ATOM 1772 O O . LYS A 1 217 ? -4.024 15.060 0.330 1.00 95.06 217 LYS A O 1
ATOM 1777 N N . LYS A 1 218 ? -4.249 15.193 -1.908 1.00 94.50 218 LYS A N 1
ATOM 1778 C CA . LYS A 1 218 ? -5.662 15.612 -1.913 1.00 94.50 218 LYS A CA 1
ATOM 1779 C C . LYS A 1 218 ? -6.565 14.610 -1.194 1.00 94.50 218 LYS A C 1
ATOM 1781 O O . LYS A 1 218 ? -7.404 15.019 -0.392 1.00 94.50 218 LYS A O 1
ATOM 1786 N N . GLN A 1 219 ? -6.384 13.311 -1.438 1.00 94.06 219 GLN A N 1
ATOM 1787 C CA . GLN A 1 219 ? -7.109 12.259 -0.720 1.00 94.06 219 GLN A CA 1
ATOM 1788 C C . GLN A 1 219 ? -6.817 12.317 0.781 1.00 94.06 219 GLN A C 1
ATOM 1790 O O . GLN A 1 219 ? -7.751 12.356 1.576 1.00 94.06 219 GLN A O 1
ATOM 1795 N N . SER A 1 220 ? -5.542 12.389 1.178 1.00 94.69 220 SER A N 1
ATOM 1796 C CA . SER A 1 220 ? -5.157 12.427 2.593 1.00 94.69 220 SER A CA 1
ATOM 1797 C C . SER A 1 220 ? -5.786 13.603 3.349 1.00 94.69 220 SER A C 1
ATOM 1799 O O . SER A 1 220 ? -6.277 13.409 4.456 1.00 94.69 220 SER A O 1
ATOM 1801 N N . ASN A 1 221 ? -5.873 14.783 2.726 1.00 95.69 221 ASN A N 1
ATOM 1802 C CA . ASN A 1 221 ? -6.497 15.964 3.329 1.00 95.69 221 ASN A CA 1
ATOM 1803 C C . ASN A 1 221 ? -8.008 15.775 3.534 1.00 95.69 221 ASN A C 1
ATOM 1805 O O . ASN A 1 221 ? -8.540 16.141 4.580 1.00 95.69 221 ASN A O 1
ATOM 1809 N N . LYS A 1 222 ? -8.707 15.157 2.569 1.00 95.19 222 LYS A N 1
ATOM 1810 C CA . LYS A 1 222 ? -10.138 14.832 2.716 1.00 95.19 222 LYS A CA 1
ATOM 1811 C C . LYS A 1 222 ? -10.381 13.832 3.846 1.00 95.19 222 LYS A C 1
ATOM 1813 O O . LYS A 1 222 ? -11.305 14.010 4.635 1.00 95.19 222 LYS A O 1
ATOM 1818 N N . LEU A 1 223 ? -9.550 12.793 3.935 1.00 95.12 223 LEU A N 1
ATOM 1819 C CA . LEU A 1 223 ? -9.662 11.780 4.987 1.00 95.12 223 LEU A CA 1
ATOM 1820 C C . LEU A 1 223 ? -9.330 12.352 6.371 1.00 95.12 223 LEU A C 1
ATOM 1822 O O . LEU A 1 223 ? -9.960 11.968 7.354 1.00 95.12 223 LEU A O 1
ATOM 1826 N N . GLU A 1 224 ? -8.380 13.285 6.455 1.00 96.12 224 GLU A N 1
ATOM 1827 C CA . GLU A 1 224 ? -8.059 13.987 7.701 1.00 96.12 224 GLU A CA 1
ATOM 1828 C C . GLU A 1 224 ? -9.228 14.846 8.184 1.00 96.12 224 GLU A C 1
ATOM 1830 O O . GLU A 1 224 ? -9.590 14.758 9.354 1.00 96.12 224 GLU A O 1
ATOM 1835 N N . ALA A 1 225 ? -9.883 15.592 7.289 1.00 96.31 225 ALA A N 1
ATOM 1836 C CA . ALA A 1 225 ? -11.082 16.355 7.634 1.00 96.31 225 ALA A CA 1
ATOM 1837 C C . ALA A 1 225 ? -12.200 15.453 8.196 1.00 96.31 225 ALA A C 1
ATOM 1839 O O . ALA A 1 225 ? -12.788 15.771 9.231 1.00 96.31 225 ALA A O 1
ATOM 1840 N N . LEU A 1 226 ? -12.438 14.286 7.578 1.00 96.06 226 LEU A N 1
ATOM 1841 C CA . LEU A 1 226 ? -13.386 13.290 8.094 1.00 96.06 226 LEU A CA 1
ATOM 1842 C C . LEU A 1 226 ? -12.975 12.786 9.482 1.00 96.06 226 LEU A C 1
ATOM 1844 O O . LEU A 1 226 ? -13.786 12.799 10.405 1.00 96.06 226 LEU A O 1
ATOM 1848 N N . GLY A 1 227 ? -11.713 12.393 9.658 1.00 95.81 227 GLY A N 1
ATOM 1849 C CA . GLY A 1 227 ? -11.200 11.922 10.944 1.00 95.81 227 GLY A CA 1
ATOM 1850 C C . GLY A 1 227 ? -11.297 12.963 12.063 1.00 95.81 227 GLY A C 1
ATOM 1851 O O . GLY A 1 227 ? -11.659 12.619 13.189 1.00 95.81 227 GLY A O 1
ATOM 1852 N N . ASN A 1 228 ? -11.033 14.233 11.750 1.00 95.25 228 ASN A N 1
ATOM 1853 C CA . ASN A 1 228 ? -11.153 15.346 12.690 1.00 95.25 228 ASN A CA 1
ATOM 1854 C C . ASN A 1 228 ? -12.613 15.618 13.068 1.00 95.25 228 ASN A C 1
ATOM 1856 O O . ASN A 1 228 ? -12.892 15.855 14.239 1.00 95.25 228 ASN A O 1
ATOM 1860 N N . SER A 1 229 ? -13.550 15.502 12.120 1.00 95.00 229 SER A N 1
ATOM 1861 C CA . SER A 1 229 ? -14.987 15.626 12.417 1.00 95.00 229 SER A CA 1
ATOM 1862 C C . SER A 1 229 ? -15.515 14.514 13.335 1.00 95.00 229 SER A C 1
ATOM 1864 O O . SER A 1 229 ? -16.465 14.724 14.082 1.00 95.00 229 SER A O 1
ATOM 1866 N N . ILE A 1 230 ? -14.889 13.329 13.317 1.00 94.94 230 ILE A N 1
ATOM 1867 C CA . ILE A 1 230 ? -15.202 12.271 14.285 1.00 94.94 230 ILE A CA 1
ATOM 1868 C C . ILE A 1 230 ? -14.710 12.692 15.667 1.00 94.94 230 ILE A C 1
ATOM 1870 O O . ILE A 1 230 ? -15.466 12.616 16.627 1.00 94.94 230 ILE A O 1
ATOM 1874 N N . ILE A 1 231 ? -13.459 13.154 15.777 1.00 93.44 231 ILE A N 1
ATOM 1875 C CA . ILE A 1 231 ? -12.875 13.591 17.054 1.00 93.44 231 ILE A CA 1
ATOM 1876 C C . ILE A 1 231 ? -13.667 14.741 17.678 1.00 93.44 231 ILE A C 1
ATOM 1878 O O . ILE A 1 231 ? -13.941 14.688 18.875 1.00 93.44 231 ILE A O 1
ATOM 1882 N N . SER A 1 232 ? -14.110 15.721 16.887 1.00 93.44 232 SER A N 1
ATOM 1883 C CA . SER A 1 232 ? -14.878 16.850 17.416 1.00 93.44 232 SER A CA 1
ATOM 1884 C C . SER A 1 232 ? -16.162 16.407 18.123 1.00 93.44 232 SER A C 1
ATOM 1886 O O . SER A 1 232 ? -16.478 16.970 19.163 1.00 93.44 232 SER A O 1
ATOM 1888 N N . LYS A 1 233 ? -16.842 15.345 17.658 1.00 92.44 233 LYS A N 1
ATOM 1889 C CA . LYS A 1 233 ? -18.014 14.769 18.352 1.00 92.44 233 LYS A CA 1
ATOM 1890 C C . LYS A 1 233 ? -17.673 14.207 19.738 1.00 92.44 233 LYS A C 1
ATOM 1892 O O . LYS A 1 233 ? -18.489 14.297 20.651 1.00 92.44 233 LYS A O 1
ATOM 1897 N N . PHE A 1 234 ? -16.473 13.648 19.922 1.00 92.00 234 PHE A N 1
ATOM 1898 C CA . PHE A 1 234 ? -16.002 13.210 21.243 1.00 92.00 234 PHE A CA 1
ATOM 1899 C C . PHE A 1 234 ? -15.608 14.387 22.134 1.00 92.00 234 PHE A C 1
ATOM 1901 O O . PHE A 1 234 ? -15.683 14.271 23.356 1.00 92.00 234 PHE A O 1
ATOM 1908 N N . ASP A 1 235 ? -15.135 15.486 21.555 1.00 90.50 235 ASP A N 1
ATOM 1909 C CA . ASP A 1 235 ? -14.695 16.662 22.306 1.00 90.50 235 ASP A CA 1
ATOM 1910 C C . ASP A 1 235 ? -15.857 17.551 22.745 1.00 90.50 235 ASP A C 1
ATOM 1912 O O . ASP A 1 235 ? -15.825 18.045 23.869 1.00 90.50 235 ASP A O 1
ATOM 1916 N N . THR A 1 236 ? -16.911 17.672 21.935 1.00 90.50 236 THR A N 1
ATOM 1917 C CA . THR A 1 236 ? -18.136 18.405 22.293 1.00 90.50 236 THR A CA 1
ATOM 1918 C C . THR A 1 236 ? -19.121 17.592 23.134 1.00 90.50 236 THR A C 1
ATOM 1920 O O . THR A 1 236 ? -20.065 18.160 23.669 1.00 90.50 236 THR A O 1
ATOM 1923 N N . GLY A 1 237 ? -18.920 16.276 23.268 1.00 86.94 237 GLY A N 1
ATOM 1924 C CA . GLY A 1 237 ? -19.837 15.392 23.998 1.00 86.94 237 GLY A CA 1
ATOM 1925 C C . GLY A 1 237 ? -21.092 14.995 23.210 1.00 86.94 237 GLY A C 1
ATOM 1926 O O . GLY A 1 237 ? -21.976 14.345 23.762 1.00 86.94 237 GLY A O 1
ATOM 1927 N N . ASN A 1 238 ? -21.161 15.301 21.911 1.00 90.56 238 ASN A N 1
ATOM 1928 C CA . ASN A 1 238 ? -22.299 14.991 21.037 1.00 90.56 238 ASN A CA 1
ATOM 1929 C C . ASN A 1 238 ? -22.330 13.511 20.598 1.00 90.56 238 ASN A C 1
ATOM 1931 O O . ASN A 1 238 ? -22.561 13.187 19.431 1.00 90.56 238 ASN A O 1
ATOM 1935 N N . LEU A 1 239 ? -22.081 12.580 21.524 1.00 90.50 239 LEU A N 1
ATOM 1936 C CA . LEU A 1 239 ? -22.044 11.144 21.231 1.00 90.50 239 LEU A CA 1
ATOM 1937 C C . LEU A 1 239 ? -23.422 10.589 20.841 1.00 90.50 239 LEU A C 1
ATOM 1939 O O . LEU A 1 239 ? -23.493 9.597 20.121 1.00 90.50 239 LEU A O 1
ATOM 1943 N N . SER A 1 240 ? -24.509 11.250 21.250 1.00 90.00 240 SER A N 1
ATOM 1944 C CA . SER A 1 240 ? -25.885 10.917 20.855 1.00 90.00 240 SER A CA 1
ATOM 1945 C C . SER A 1 240 ? -26.141 11.074 19.350 1.00 90.00 240 SER A C 1
ATOM 1947 O O . SER A 1 240 ? -27.007 10.394 18.800 1.00 90.00 240 SER A O 1
ATOM 1949 N N . GLU A 1 241 ? -25.362 11.908 18.652 1.00 92.69 241 GLU A N 1
ATOM 1950 C CA . GLU A 1 241 ? -25.421 12.036 17.191 1.00 92.69 241 GLU A CA 1
ATOM 1951 C C . GLU A 1 241 ? -24.777 10.839 16.465 1.00 92.69 241 GLU A C 1
ATOM 1953 O O . GLU A 1 241 ? -24.933 10.690 15.253 1.00 92.69 241 GLU A O 1
ATOM 1958 N N . ILE A 1 242 ? -24.022 9.990 17.173 1.00 95.25 242 ILE A N 1
ATOM 1959 C CA . ILE A 1 242 ? -23.332 8.829 16.604 1.00 95.25 242 ILE A CA 1
ATOM 1960 C C . ILE A 1 242 ? -24.311 7.653 16.563 1.00 95.25 242 ILE A C 1
ATOM 1962 O O . ILE A 1 242 ? -24.400 6.836 17.478 1.00 95.25 242 ILE A O 1
ATOM 1966 N N . ASN A 1 243 ? -25.059 7.575 15.467 1.00 95.50 243 ASN A N 1
ATOM 1967 C CA . ASN A 1 243 ? -26.042 6.531 15.194 1.00 95.50 243 ASN A CA 1
ATOM 1968 C C . ASN A 1 243 ? -25.761 5.833 13.849 1.00 95.50 243 ASN A C 1
ATOM 1970 O O . ASN A 1 243 ? -24.805 6.161 13.144 1.00 95.50 243 ASN A O 1
ATOM 1974 N N . ALA A 1 244 ? -26.616 4.878 13.473 1.00 96.75 244 ALA A N 1
ATOM 1975 C CA . ALA A 1 244 ? -26.499 4.139 12.215 1.00 96.75 244 ALA A CA 1
ATOM 1976 C C . ALA A 1 244 ? -26.413 5.044 10.973 1.00 96.75 244 ALA A C 1
ATOM 1978 O O . ALA A 1 244 ? -25.647 4.745 10.058 1.00 96.75 244 ALA A O 1
ATOM 1979 N N . SER A 1 245 ? -27.189 6.137 10.937 1.00 96.56 245 SER A N 1
ATOM 1980 C CA . SER A 1 245 ? -27.205 7.076 9.808 1.00 96.56 245 SER A CA 1
ATOM 1981 C C . SER A 1 245 ? -25.879 7.818 9.704 1.00 96.56 245 SER A C 1
ATOM 1983 O O . SER A 1 245 ? -25.254 7.799 8.648 1.00 96.56 245 SER A O 1
ATOM 1985 N N . ALA A 1 246 ? -25.390 8.365 10.820 1.00 96.25 246 ALA A N 1
ATOM 1986 C CA . ALA A 1 246 ? -24.093 9.031 10.857 1.00 96.25 246 ALA A CA 1
ATOM 1987 C C . ALA A 1 246 ? -22.964 8.072 10.436 1.00 96.25 246 ALA A C 1
ATOM 1989 O O . ALA A 1 246 ? -22.170 8.391 9.554 1.00 96.25 246 ALA A O 1
ATOM 1990 N N . CYS A 1 247 ? -22.920 6.854 10.989 1.00 97.50 247 CYS A N 1
ATOM 1991 C CA . CYS A 1 247 ? -21.933 5.845 10.593 1.00 97.50 247 CYS A CA 1
ATOM 1992 C C . CYS A 1 247 ? -22.021 5.484 9.099 1.00 97.50 247 CYS A C 1
ATOM 1994 O O . CYS A 1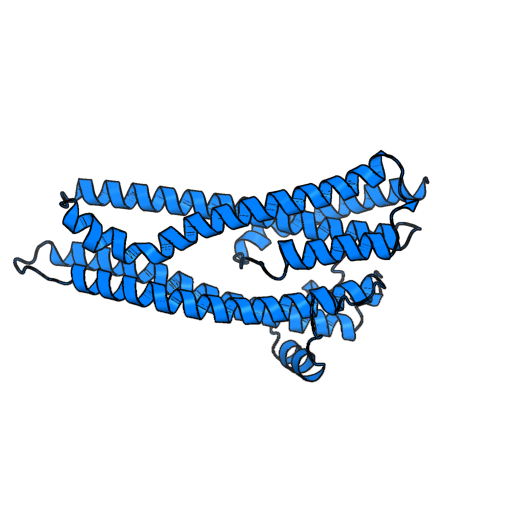 247 ? -20.987 5.240 8.474 1.00 97.50 247 CYS A O 1
ATOM 1996 N N . ARG A 1 248 ? -23.222 5.472 8.505 1.00 97.56 248 ARG A N 1
ATOM 1997 C CA . ARG A 1 248 ? -23.419 5.234 7.067 1.00 97.56 248 ARG A CA 1
ATOM 1998 C C . ARG A 1 248 ? -22.863 6.375 6.214 1.00 97.56 248 ARG 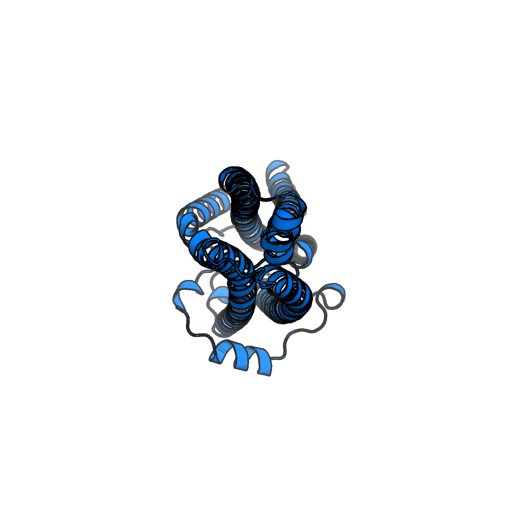A C 1
ATOM 2000 O O . ARG A 1 248 ? -22.215 6.089 5.211 1.00 97.56 248 ARG A O 1
ATOM 2007 N N . GLU A 1 249 ? -23.046 7.627 6.623 1.00 96.88 249 GLU A N 1
ATOM 2008 C CA . GLU A 1 249 ? -22.477 8.798 5.936 1.00 96.88 249 GLU A CA 1
ATOM 2009 C C . GLU A 1 249 ? -20.942 8.765 5.940 1.00 96.88 249 GLU A C 1
ATOM 2011 O O . GLU A 1 249 ? -20.304 8.941 4.898 1.00 96.88 249 GLU A O 1
ATOM 2016 N N . TYR A 1 250 ? -20.330 8.450 7.088 1.00 97.06 250 TYR A N 1
ATOM 2017 C CA . TYR A 1 250 ? -18.879 8.262 7.171 1.00 97.06 250 TYR A CA 1
ATOM 2018 C C . TYR A 1 250 ? -18.398 7.095 6.309 1.00 97.06 250 TYR A C 1
ATOM 2020 O O . TYR A 1 250 ? -17.369 7.210 5.640 1.00 97.06 250 TYR A O 1
ATOM 2028 N N . GLN A 1 251 ? -19.141 5.988 6.287 1.00 97.50 251 GLN A N 1
ATOM 2029 C CA . GLN A 1 251 ? -18.802 4.837 5.459 1.00 97.50 251 GLN A CA 1
ATOM 2030 C C . GLN A 1 251 ? -18.877 5.165 3.960 1.00 97.50 251 GLN A C 1
ATOM 2032 O O . GLN A 1 251 ? -17.976 4.794 3.209 1.00 97.50 251 GLN A O 1
ATOM 2037 N N . ASP A 1 252 ? -19.896 5.910 3.525 1.00 97.31 252 ASP A N 1
ATOM 2038 C CA . ASP A 1 252 ? -20.028 6.380 2.141 1.00 97.31 252 ASP A CA 1
ATOM 2039 C C . ASP A 1 252 ? -18.840 7.266 1.749 1.00 97.31 252 ASP A C 1
ATOM 2041 O O . ASP A 1 252 ? -18.215 7.068 0.702 1.00 97.31 252 ASP A O 1
ATOM 2045 N N . ALA A 1 253 ? -18.454 8.191 2.630 1.00 96.12 253 ALA A N 1
ATOM 2046 C CA . ALA A 1 253 ? -17.289 9.039 2.418 1.00 96.12 253 ALA A CA 1
ATOM 2047 C C . ALA A 1 253 ? -15.981 8.223 2.348 1.00 96.12 253 ALA A C 1
ATOM 2049 O O . ALA A 1 253 ? -15.142 8.473 1.478 1.00 96.12 253 ALA A O 1
ATOM 2050 N N . ILE A 1 254 ? -15.809 7.213 3.209 1.00 95.69 254 ILE A N 1
ATOM 2051 C CA . ILE A 1 254 ? -14.669 6.282 3.165 1.00 95.69 254 ILE A CA 1
ATOM 2052 C C . ILE A 1 254 ? -14.639 5.532 1.829 1.00 95.69 254 ILE A C 1
ATOM 2054 O O . ILE A 1 254 ? -13.586 5.439 1.193 1.00 95.69 254 ILE A O 1
ATOM 2058 N N . PHE A 1 255 ? -15.780 5.019 1.376 1.00 96.19 255 PHE A N 1
ATOM 2059 C CA . PHE A 1 255 ? -15.869 4.275 0.127 1.00 96.19 255 PHE A CA 1
ATOM 2060 C C . PHE A 1 255 ? -15.457 5.135 -1.080 1.00 96.19 255 PHE A C 1
ATOM 2062 O O . PHE A 1 255 ? -14.580 4.736 -1.854 1.00 96.19 255 PHE A O 1
ATOM 2069 N N . VAL A 1 256 ? -15.997 6.354 -1.188 1.00 95.06 256 VAL A N 1
ATOM 2070 C CA . VAL A 1 256 ? -15.732 7.277 -2.306 1.00 95.06 256 VAL A CA 1
ATOM 2071 C C . VAL A 1 256 ? -14.310 7.841 -2.279 1.00 95.06 256 VAL A C 1
ATOM 2073 O O . VAL A 1 256 ? -13.634 7.874 -3.311 1.00 95.06 256 VAL A O 1
ATOM 2076 N N . TYR A 1 257 ? -13.846 8.321 -1.122 1.00 93.38 257 TYR A N 1
ATOM 2077 C CA . TYR A 1 257 ? -12.589 9.070 -1.039 1.00 93.38 257 TYR A CA 1
ATOM 2078 C C . TYR A 1 257 ? -11.359 8.198 -0.794 1.00 93.38 257 TYR A C 1
ATOM 2080 O O . TYR A 1 257 ? -10.250 8.646 -1.088 1.00 93.38 257 TYR A O 1
ATOM 2088 N N . ASN A 1 258 ? -11.530 6.975 -0.283 1.00 92.69 258 ASN A N 1
ATOM 2089 C CA . ASN A 1 258 ? -10.417 6.076 0.018 1.00 92.69 258 ASN A CA 1
ATOM 2090 C C . ASN A 1 258 ? -10.418 4.795 -0.829 1.00 92.69 258 ASN A C 1
ATOM 2092 O O . ASN A 1 258 ? -9.370 4.444 -1.367 1.00 92.69 258 ASN A O 1
ATOM 2096 N N . ARG A 1 259 ? -11.557 4.092 -0.937 1.00 92.12 259 ARG A N 1
ATOM 2097 C CA . ARG A 1 259 ? -11.591 2.708 -1.454 1.00 92.12 259 ARG A CA 1
ATOM 2098 C C . ARG A 1 259 ? -11.623 2.621 -2.977 1.00 92.12 259 ARG A C 1
ATOM 2100 O O . ARG A 1 259 ? -10.740 1.996 -3.552 1.00 92.12 259 ARG A O 1
ATOM 2107 N N . ILE A 1 260 ? -12.585 3.271 -3.641 1.00 89.38 260 ILE A N 1
ATOM 2108 C CA . ILE A 1 260 ? -12.669 3.219 -5.116 1.00 89.38 260 ILE A CA 1
ATOM 2109 C C . ILE A 1 260 ? -11.441 3.874 -5.755 1.00 89.38 260 ILE A C 1
ATOM 2111 O O . ILE A 1 260 ? -10.922 3.406 -6.761 1.00 89.38 260 ILE A O 1
ATOM 2115 N N . ARG A 1 261 ? -10.950 4.958 -5.148 1.00 80.00 261 ARG A N 1
ATOM 2116 C CA . ARG A 1 261 ? -9.773 5.700 -5.619 1.00 80.00 261 ARG A CA 1
ATOM 2117 C C . ARG A 1 261 ? -8.486 5.228 -4.942 1.00 80.00 261 ARG A C 1
ATOM 2119 O O . ARG A 1 261 ? -7.574 6.028 -4.722 1.00 80.00 261 ARG A O 1
ATOM 2126 N N . SER A 1 262 ? -8.438 3.959 -4.536 1.00 78.88 262 SER A N 1
ATOM 2127 C CA . SER A 1 262 ? -7.285 3.422 -3.827 1.00 78.88 262 SER A CA 1
ATOM 2128 C C . SER A 1 262 ? -6.080 3.387 -4.756 1.00 78.88 262 SER A C 1
ATOM 2130 O O . SER A 1 262 ? -6.072 2.708 -5.779 1.00 78.88 262 SER A O 1
ATOM 2132 N N . ILE A 1 263 ? -5.054 4.142 -4.384 1.00 71.50 263 ILE A N 1
ATOM 2133 C CA . ILE A 1 263 ? -3.752 4.095 -5.035 1.00 71.50 263 ILE A CA 1
ATOM 2134 C C . ILE A 1 263 ? -2.988 2.940 -4.398 1.00 71.50 263 ILE A C 1
ATOM 2136 O O . ILE A 1 263 ? -2.920 2.830 -3.171 1.00 71.50 263 ILE A O 1
ATOM 2140 N N . LEU A 1 264 ? -2.453 2.062 -5.241 1.00 76.88 264 LEU A N 1
ATOM 2141 C CA . LEU A 1 264 ? -1.790 0.837 -4.817 1.00 76.88 264 LEU A CA 1
ATOM 2142 C C . LEU A 1 264 ? -0.438 1.185 -4.212 1.00 76.88 264 LEU A C 1
ATOM 2144 O O . LEU A 1 264 ? 0.504 1.564 -4.904 1.00 76.88 264 LEU A O 1
ATOM 2148 N N . ILE A 1 265 ? -0.370 1.081 -2.891 1.00 74.50 265 ILE A N 1
ATOM 2149 C CA . ILE A 1 265 ? 0.831 1.413 -2.141 1.00 74.50 265 ILE A CA 1
ATOM 2150 C C . ILE A 1 265 ? 1.659 0.133 -1.973 1.00 74.50 265 ILE A C 1
ATOM 2152 O O . ILE A 1 265 ? 1.104 -0.894 -1.564 1.00 74.50 265 ILE A O 1
ATOM 2156 N N . PRO A 1 266 ? 2.967 0.161 -2.292 1.00 74.12 266 PRO A N 1
ATOM 2157 C CA . PRO A 1 266 ? 3.841 -0.989 -2.110 1.00 74.12 266 PRO A CA 1
ATOM 2158 C C . PRO A 1 266 ? 3.804 -1.530 -0.676 1.00 74.12 266 PRO A C 1
ATOM 2160 O O . PRO A 1 266 ? 3.862 -0.766 0.288 1.00 74.12 266 PRO A O 1
ATOM 2163 N N . GLU A 1 267 ? 3.752 -2.856 -0.530 1.00 72.06 267 GLU A N 1
ATOM 2164 C CA . GLU A 1 267 ? 3.598 -3.501 0.781 1.00 72.06 267 GLU A CA 1
ATOM 2165 C C . GLU A 1 267 ? 4.736 -3.185 1.749 1.00 72.06 267 GLU A C 1
ATOM 2167 O O . GLU A 1 267 ? 4.499 -3.044 2.942 1.00 72.06 267 GLU A O 1
ATOM 2172 N N . TRP A 1 268 ? 5.968 -3.029 1.264 1.00 74.56 268 TRP A N 1
ATOM 2173 C CA . TRP A 1 268 ? 7.102 -2.705 2.130 1.00 74.56 268 TRP A CA 1
ATOM 2174 C C . TRP A 1 268 ? 6.880 -1.390 2.895 1.00 74.56 268 TRP A C 1
ATOM 2176 O O . TRP A 1 268 ? 7.222 -1.305 4.071 1.00 74.56 268 TRP A O 1
ATOM 2186 N N . LEU A 1 269 ? 6.230 -0.391 2.278 1.00 73.94 269 LEU A N 1
ATOM 2187 C CA . LEU A 1 269 ? 5.923 0.879 2.940 1.00 73.94 269 LEU A CA 1
ATOM 2188 C C . LEU A 1 269 ? 4.867 0.703 4.039 1.00 73.94 269 LEU A C 1
ATOM 2190 O O . LEU A 1 269 ? 4.911 1.395 5.055 1.00 73.94 269 LEU A O 1
ATOM 2194 N N . TYR A 1 270 ? 3.942 -0.238 3.842 1.00 70.38 270 TYR A N 1
ATOM 2195 C CA . TYR A 1 270 ? 2.973 -0.643 4.854 1.00 70.38 270 TYR A CA 1
ATOM 2196 C C . TYR A 1 270 ? 3.672 -1.328 6.038 1.00 70.38 270 TYR A C 1
ATOM 2198 O O . TYR A 1 270 ? 3.506 -0.893 7.176 1.00 70.38 270 TYR A O 1
ATOM 2206 N N . TRP A 1 271 ? 4.531 -2.319 5.776 1.00 68.31 271 TRP A N 1
ATOM 2207 C CA . TRP A 1 271 ? 5.245 -3.067 6.819 1.00 68.31 271 TRP A CA 1
ATOM 2208 C C . TRP A 1 271 ? 6.189 -2.194 7.654 1.00 68.31 271 TRP A C 1
ATOM 2210 O O . TRP A 1 271 ? 6.274 -2.384 8.863 1.00 68.31 271 TRP A O 1
ATOM 2220 N N . LEU A 1 272 ? 6.831 -1.187 7.051 1.00 74.38 272 LEU A N 1
ATOM 2221 C CA . LEU A 1 272 ? 7.709 -0.254 7.771 1.00 74.38 272 LEU A CA 1
ATOM 2222 C C . LEU A 1 272 ? 7.003 0.534 8.880 1.00 74.38 272 LEU A C 1
ATOM 2224 O O . LEU A 1 272 ? 7.657 1.025 9.799 1.00 74.38 272 LEU A O 1
ATOM 2228 N N . ARG A 1 273 ? 5.684 0.722 8.776 1.00 74.75 273 ARG A N 1
ATOM 2229 C CA . ARG A 1 273 ? 4.927 1.576 9.700 1.00 74.75 273 ARG A CA 1
ATOM 2230 C C . ARG A 1 273 ? 3.831 0.865 10.456 1.00 74.75 273 ARG A C 1
ATOM 2232 O O . ARG A 1 273 ? 3.319 1.447 11.410 1.00 74.75 273 ARG A O 1
ATOM 2239 N N . GLN A 1 274 ? 3.512 -0.365 10.067 1.00 73.56 274 GLN A N 1
ATOM 2240 C CA . GLN A 1 274 ? 2.338 -1.046 10.567 1.00 73.56 274 GLN A CA 1
ATOM 2241 C C . GLN A 1 274 ? 2.288 -1.106 12.081 1.00 73.56 274 GLN A C 1
ATOM 2243 O O . GLN A 1 274 ? 1.331 -0.618 12.664 1.00 73.56 274 GLN A O 1
ATOM 2248 N N . GLN A 1 275 ? 3.333 -1.637 12.707 1.00 73.25 275 GLN A N 1
ATOM 2249 C CA . GLN A 1 275 ? 3.334 -1.839 14.148 1.00 73.25 275 GLN A CA 1
ATOM 2250 C C . GLN A 1 275 ? 3.110 -0.524 14.909 1.00 73.25 275 GLN A C 1
ATOM 2252 O O . GLN A 1 275 ? 2.242 -0.438 15.772 1.00 73.25 275 GLN A O 1
ATOM 2257 N N . LYS A 1 276 ? 3.833 0.536 14.527 1.00 80.38 276 LYS A N 1
ATOM 2258 C CA . LYS A 1 276 ? 3.730 1.851 15.171 1.00 80.38 276 LYS A CA 1
ATOM 2259 C C . LYS A 1 276 ? 2.361 2.501 14.956 1.00 80.38 276 LYS A C 1
ATOM 2261 O O . LYS A 1 276 ? 1.837 3.144 15.866 1.00 80.38 276 LYS A O 1
ATOM 2266 N N . ASP A 1 277 ? 1.808 2.388 13.750 1.00 80.62 277 ASP A N 1
ATOM 2267 C CA . ASP A 1 277 ? 0.510 2.973 13.427 1.00 80.62 277 ASP A CA 1
ATOM 2268 C C . ASP A 1 277 ? -0.629 2.174 14.097 1.00 80.62 277 ASP A C 1
ATOM 2270 O O . ASP A 1 277 ? -1.509 2.796 14.693 1.00 80.62 277 ASP A O 1
ATOM 2274 N N . ASP A 1 278 ? -0.569 0.836 14.116 1.00 81.50 278 ASP A N 1
ATOM 2275 C CA . ASP A 1 278 ? -1.527 -0.045 14.806 1.00 81.50 278 ASP A CA 1
ATOM 2276 C C . ASP A 1 278 ? -1.542 0.193 16.317 1.00 81.50 278 ASP A C 1
ATOM 2278 O O . ASP A 1 278 ? -2.602 0.471 16.883 1.00 81.50 278 ASP A O 1
ATOM 2282 N N . GLU A 1 279 ? -0.380 0.160 16.974 1.00 86.12 279 GLU A N 1
ATOM 2283 C CA . GLU A 1 279 ? -0.266 0.404 18.417 1.00 86.12 279 GLU A CA 1
ATOM 2284 C C . GLU A 1 279 ? -0.845 1.775 18.791 1.00 86.12 279 GLU A C 1
ATOM 2286 O O . GLU A 1 279 ? -1.646 1.894 19.724 1.00 86.12 279 GLU A O 1
ATOM 2291 N N . LYS A 1 280 ? -0.515 2.815 18.012 1.00 88.19 280 LYS A N 1
ATOM 2292 C CA . LYS A 1 280 ? -1.054 4.165 18.206 1.00 88.19 280 LYS A CA 1
ATOM 2293 C C . LYS A 1 280 ? -2.576 4.198 18.050 1.00 88.19 280 LYS A C 1
ATOM 2295 O O . LYS A 1 280 ? -3.250 4.853 18.849 1.00 88.19 280 LYS A O 1
ATOM 2300 N N . MET A 1 281 ? -3.134 3.529 17.039 1.00 86.94 281 MET A N 1
ATOM 2301 C CA . MET A 1 281 ? -4.587 3.500 16.836 1.00 86.94 281 MET A CA 1
ATOM 2302 C C . MET A 1 281 ? -5.305 2.750 17.953 1.00 86.94 281 MET A C 1
ATOM 2304 O O . MET A 1 281 ? -6.305 3.259 18.458 1.00 86.94 281 MET A O 1
ATOM 2308 N N . ILE A 1 282 ? -4.781 1.602 18.384 1.00 89.00 282 ILE A N 1
ATOM 2309 C CA . ILE A 1 282 ? -5.347 0.815 19.484 1.00 89.00 282 ILE A CA 1
ATOM 2310 C C . ILE A 1 282 ? -5.364 1.642 20.775 1.00 89.00 282 ILE A C 1
ATOM 2312 O O . ILE A 1 282 ? -6.403 1.735 21.428 1.00 89.00 282 ILE A O 1
ATOM 2316 N N . GLN A 1 283 ? -4.262 2.317 21.118 1.00 92.25 283 GLN A N 1
ATOM 2317 C CA . GLN A 1 283 ? -4.192 3.170 22.310 1.00 92.25 283 GLN A CA 1
ATOM 2318 C C . GLN A 1 283 ? -5.199 4.330 22.267 1.00 92.25 283 GLN A C 1
ATOM 2320 O O . GLN A 1 283 ? -5.867 4.617 23.266 1.00 92.25 283 GLN A O 1
ATOM 2325 N N . ILE A 1 284 ? -5.349 4.988 21.112 1.00 92.06 284 ILE A N 1
ATOM 2326 C CA . ILE A 1 284 ? -6.331 6.067 20.940 1.00 92.06 284 ILE A CA 1
ATOM 2327 C C . ILE A 1 284 ? -7.760 5.523 21.052 1.00 92.06 284 ILE A C 1
ATOM 2329 O O . ILE A 1 284 ? -8.582 6.136 21.735 1.00 92.06 284 ILE A O 1
ATOM 2333 N N . ASN A 1 285 ? -8.053 4.377 20.435 1.00 93.19 285 ASN A N 1
ATOM 2334 C CA . ASN A 1 285 ? -9.362 3.734 20.522 1.00 93.19 285 ASN A CA 1
ATOM 2335 C C . ASN A 1 285 ? -9.715 3.386 21.972 1.00 93.19 285 ASN A C 1
ATOM 2337 O O . ASN A 1 285 ? -10.822 3.702 22.405 1.00 93.19 285 ASN A O 1
ATOM 2341 N N . ILE A 1 286 ? -8.769 2.846 22.750 1.00 92.88 286 ILE A N 1
ATOM 2342 C CA . ILE A 1 286 ? -8.953 2.562 24.182 1.00 92.88 286 ILE A CA 1
ATOM 2343 C C . ILE A 1 286 ? -9.272 3.850 24.952 1.00 92.88 286 ILE A C 1
ATOM 2345 O O . ILE A 1 286 ? -10.202 3.879 25.760 1.00 92.88 286 ILE A O 1
ATOM 2349 N N . ARG A 1 287 ? -8.534 4.940 24.699 1.00 93.25 287 ARG A N 1
ATOM 2350 C CA . ARG A 1 287 ? -8.767 6.235 25.360 1.00 93.25 287 ARG A CA 1
ATOM 2351 C C . ARG A 1 287 ? -10.149 6.808 25.036 1.00 93.25 287 ARG A C 1
ATOM 2353 O O . ARG A 1 287 ? -10.863 7.219 25.949 1.00 93.25 287 ARG A O 1
ATOM 2360 N N . LEU A 1 288 ? -10.524 6.847 23.758 1.00 93.00 288 LEU A N 1
ATOM 2361 C CA . LEU A 1 288 ? -11.806 7.406 23.310 1.00 93.00 288 LEU A CA 1
ATOM 2362 C C . LEU A 1 288 ? -12.985 6.546 23.752 1.00 93.00 288 LEU A C 1
ATOM 2364 O O . LEU A 1 288 ? -14.014 7.073 24.162 1.00 93.00 288 LEU A O 1
ATOM 2368 N N . THR A 1 289 ? -12.802 5.231 23.760 1.00 92.69 289 THR A N 1
ATOM 2369 C CA . THR A 1 289 ? -13.755 4.288 24.330 1.00 92.69 289 THR A CA 1
ATOM 2370 C C . THR A 1 289 ? -14.004 4.569 25.812 1.00 92.69 289 THR A C 1
ATOM 2372 O O . THR A 1 289 ? -15.154 4.721 26.220 1.00 92.69 289 THR A O 1
ATOM 2375 N N . LYS A 1 290 ? -12.943 4.698 26.623 1.00 91.69 290 LYS A N 1
ATOM 2376 C CA . LYS A 1 290 ? -13.075 5.038 28.048 1.00 91.69 290 LYS A CA 1
ATOM 2377 C C . LYS A 1 290 ? -13.809 6.365 28.236 1.00 91.69 290 LYS A C 1
ATOM 2379 O O . LYS A 1 290 ? -14.743 6.416 29.024 1.00 91.69 290 LYS A O 1
ATOM 2384 N N . LYS A 1 291 ? -13.444 7.398 27.462 1.00 89.75 291 LYS A N 1
ATOM 2385 C CA . LYS A 1 291 ? -14.131 8.702 27.462 1.00 8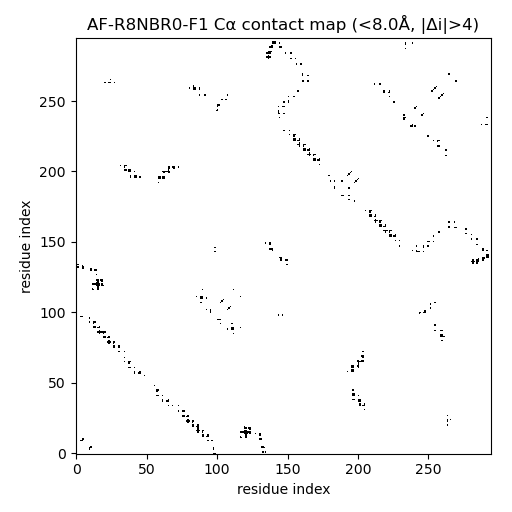9.75 291 LYS A CA 1
ATOM 2386 C C . LYS A 1 291 ? -15.620 8.548 27.138 1.00 89.75 291 LYS A C 1
ATOM 2388 O O . LYS A 1 291 ? -16.443 9.118 27.835 1.00 89.75 291 LYS A O 1
ATOM 2393 N N . SER A 1 292 ? -15.965 7.741 26.135 1.00 90.81 292 SER A N 1
ATOM 2394 C CA . SER A 1 292 ? -17.360 7.531 25.730 1.00 90.81 292 SER A CA 1
ATOM 2395 C C . SER A 1 292 ? -18.218 6.823 26.771 1.00 90.81 292 SER A C 1
ATOM 2397 O O . SER A 1 292 ? -19.418 7.033 26.792 1.00 90.81 292 SER A O 1
ATOM 2399 N N . ASN A 1 293 ? -17.619 5.998 27.633 1.00 90.44 293 ASN A N 1
ATOM 2400 C CA . ASN A 1 293 ? -18.363 5.262 28.653 1.00 90.44 293 ASN A CA 1
ATOM 2401 C C . ASN A 1 293 ? -18.741 6.135 29.863 1.00 90.44 293 ASN A C 1
ATOM 2403 O O . ASN A 1 293 ? -19.609 5.721 30.635 1.00 90.44 293 ASN A O 1
ATOM 2407 N N . LEU A 1 294 ? -18.092 7.299 30.025 1.00 86.12 294 LEU A N 1
ATOM 2408 C CA . LEU A 1 294 ? -18.367 8.280 31.086 1.00 86.12 294 LEU A CA 1
ATOM 2409 C C . LEU A 1 294 ? -19.617 9.129 30.816 1.00 86.12 294 LEU A C 1
ATOM 2411 O O . LEU A 1 294 ? -20.174 9.682 31.760 1.00 86.12 294 LEU A O 1
ATOM 2415 N N . PHE A 1 295 ? -20.023 9.233 29.550 1.00 77.19 295 PHE A N 1
ATOM 2416 C CA . PHE A 1 295 ? -21.276 9.847 29.106 1.00 77.19 295 PHE A CA 1
ATOM 2417 C C . PHE A 1 295 ? -22.338 8.762 28.900 1.00 77.19 295 PHE A C 1
ATOM 2419 O O . PHE A 1 295 ? -23.541 9.073 28.976 1.00 77.19 295 PHE A O 1
#

Secondary structure (DSSP, 8-state):
-TTGGGSHHHHHHHHHHHHHHHHHHHHHHHHHHHHHHHHHHHHHHHHHHTTSSS--THHHHHHHHHHHHHHHHHHHHHHHHHHHHHHHHHHHHHHHHHHT----HHHH-SPPPHHHHHHHHHT--S-SGGGTT-S-S---SSHHHHHHHHHHHHHHHHHHHHHHHHHHHHHHHHHHHHHHHHHHHHTT--HHHHIIIIITTTHHHHHHHHHHHHHHHHHHHHHHHHHHHHHHHHHHT-GGG-SHHHHHHHHHHHIIIIITT-----HHHHHTTHHHHHHHHHHHHHHHHHHHHT-

Radius of gyration: 23.36 Å; Cα contacts (8 Å, |Δi|>4): 329; chains: 1; bounding box: 59×40×68 Å

Nearest PDB structures (foldseek):
  7a0g-assembly1_JJJ  TM=2.415E-01  e=2.509E-01  Serratia marcescens
  4m2s-assembly1_A  TM=2.066E-01  e=2.777E+00  Mus musculus
  5kpj-assembly1_A  TM=2.492E-01  e=9.240E+00  Mus musculus

Organism: Bacillus cereus (strain VD146) (NCBI:txid1053236)

Mean predicted aligned error: 5.09 Å

InterPro domains:
  IPR049920 Probable CBASS effector molecule IK1_05631-like [PF18159] (3-282)

Solvent-accessible surface area (backbone atoms only — not comparable to full-atom values): 15337 Å² total; per-residue (Å²): 87,77,68,57,47,62,33,68,71,40,44,40,34,51,32,18,19,50,31,26,46,52,53,21,46,50,50,48,47,55,45,52,51,51,37,52,46,48,24,50,52,32,47,52,52,50,63,68,44,69,82,48,93,62,87,69,67,58,38,56,54,36,25,52,50,22,55,54,44,41,58,52,44,56,56,49,51,52,57,25,46,54,26,30,39,52,17,33,49,35,47,47,53,43,49,31,69,49,58,74,37,83,83,55,52,89,83,69,42,80,78,78,50,73,66,57,41,52,56,30,24,74,65,41,88,75,73,64,74,80,56,44,68,82,70,63,42,71,75,36,86,48,66,45,57,35,42,48,48,51,53,38,47,55,36,53,54,50,29,56,54,29,46,54,49,17,50,49,32,38,51,53,42,51,51,50,53,51,52,54,50,52,48,32,59,76,72,67,51,52,72,68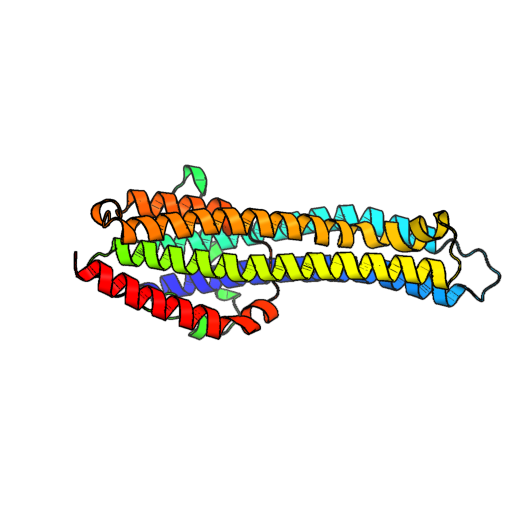,51,39,43,38,32,39,50,42,16,28,42,48,43,47,52,48,22,52,53,51,17,53,50,28,44,56,37,25,54,55,41,47,54,54,42,50,58,53,48,48,33,68,73,74,63,50,55,85,68,49,36,64,67,49,48,44,55,53,48,51,50,44,42,63,58,46,35,57,64,54,74,84,70,63,64,67,68,48,64,79,42,42,67,65,54,50,55,51,44,28,53,48,33,41,54,52,23,57,57,57,63,78,108

Foldseek 3Di:
DQVLLPDPVNLLLVLLLVLLLVVLVVLVCVLLVQLVVLLVVLVVVCVVCVPPPDPPPVLQVSLVVLVVSLVVSVVSVVVSLVSLLLSLLSVLVSLCSQLVADDDCVLSNDHDDPVSSNVSNVPGDDDSVCSHSLDAQADAPDSLLSSVLSLLLVLLLLLVQLQVLLVVLQVVLVVLVVVLVVVCVVVVHDPVSSCRRHVSSNVSSNCCSNVSSVLSVVLSVLSVVLSVVSVVCLVVVVCVVRDSVVSVVSSSSCSVSDRSPPDSGDVVSCVVCVVVSVVVSSVVSNVSSVSNNVD

Sequence (295 aa):
MLEKQNSEENIELLRAMRYCYNKSKIFYAVRISISILIPILSISIYLFNRGSTGTSNTGVWFSVIGSIWLLIAYQIEKLEGGYIEKGAKIQEKFDINLFNIRWNNVLVGNQISPEDIRDFSSKFKGDEEKLKNWYGGLSSKHFYVNVILAQRSNLMWAISLKRNFSILLFTVSVLYLFLTIAFGFFVNMSMQEYIIKILLPSMSILIYGFKTSDELKKQSNKLEALGNSIISKFDTGNLSEINASACREYQDAIFVYNRIRSILIPEWLYWLRQQKDDEKMIQINIRLTKKSNLF